Protein AF-A0A944DCT7-F1 (afdb_monomer_lite)

Organism: Denitromonas iodatirespirans (NCBI:txid2795389)

Secondary structure (DSSP, 8-state):
----------------S-SSHHHHHHHHHHHHHHHHHHHHHHHHHHHHHHHHHHHHHHHHHHHHHHHHHHHHHHHHHHHHHHHHHHHHHHHHHHHHHHHHHHHHHHHHHHHHHHHHHHHHHHHHHHHHHHHHHHHHHHHHHHHHHHHHHHHHHHHHHHHHHHHHHHHHTT-TT-SSS-HHHHHHHHHHHHHHHHHHHHH---TT----

Structure (mmCIF, N/CA/C/O backbone):
data_AF-A0A944DCT7-F1
#
_entry.id   AF-A0A944DCT7-F1
#
loop_
_atom_site.group_PDB
_atom_site.id
_atom_site.type_symbol
_atom_site.label_atom_id
_atom_site.label_alt_id
_atom_site.label_comp_id
_atom_site.label_asym_id
_atom_site.label_entity_id
_atom_site.label_seq_id
_atom_site.pdbx_PDB_ins_code
_atom_site.Cartn_x
_atom_site.Cartn_y
_atom_site.Cartn_z
_atom_site.occupancy
_atom_site.B_iso_or_equiv
_atom_site.auth_seq_id
_atom_site.auth_comp_id
_atom_site.auth_asym_id
_atom_site.auth_atom_id
_atom_site.pdbx_PDB_model_num
ATOM 1 N N . MET A 1 1 ? 84.358 37.271 -128.096 1.00 39.34 1 MET A N 1
ATOM 2 C CA . MET A 1 1 ? 85.382 37.983 -127.305 1.00 39.34 1 MET A CA 1
ATOM 3 C C . MET A 1 1 ? 85.745 37.123 -126.102 1.00 39.34 1 MET A C 1
ATOM 5 O O . MET A 1 1 ? 84.834 36.556 -125.520 1.00 39.34 1 MET A O 1
ATOM 9 N N . LEU A 1 2 ? 87.057 36.968 -125.864 1.00 38.69 2 LEU A N 1
ATOM 10 C CA . LEU A 1 2 ? 87.792 36.720 -124.604 1.00 38.69 2 LEU A CA 1
ATOM 11 C C . LEU A 1 2 ? 86.930 36.339 -123.373 1.00 38.69 2 LEU A C 1
ATOM 13 O O . LEU A 1 2 ? 85.998 37.060 -123.066 1.00 38.69 2 LEU A O 1
ATOM 17 N N . ARG A 1 3 ? 87.210 35.342 -122.524 1.00 40.22 3 ARG A N 1
ATOM 18 C CA . ARG A 1 3 ? 88.461 34.700 -122.084 1.00 40.22 3 ARG A CA 1
ATOM 19 C C . ARG A 1 3 ? 88.060 33.592 -121.075 1.00 40.22 3 ARG A C 1
ATOM 21 O O . ARG A 1 3 ? 87.211 33.847 -120.238 1.00 40.22 3 ARG A O 1
ATOM 28 N N . HIS A 1 4 ? 88.562 32.365 -121.240 1.00 37.81 4 HIS A N 1
ATOM 29 C CA . HIS A 1 4 ? 89.448 31.643 -120.291 1.00 37.81 4 HIS A CA 1
ATOM 30 C C . HIS A 1 4 ? 88.739 31.089 -119.033 1.00 37.81 4 HIS A C 1
ATOM 32 O O . HIS A 1 4 ? 88.287 31.843 -118.188 1.00 37.81 4 HIS A O 1
ATOM 38 N N . ALA A 1 5 ? 88.471 29.782 -118.957 1.00 44.22 5 ALA A N 1
ATOM 39 C CA . ALA A 1 5 ? 89.416 28.680 -118.697 1.00 44.22 5 ALA A CA 1
ATOM 40 C C . ALA A 1 5 ? 89.685 28.483 -117.198 1.00 44.22 5 ALA A C 1
ATOM 42 O O . ALA A 1 5 ? 90.320 29.329 -116.586 1.00 44.22 5 ALA A O 1
ATOM 43 N N . LEU A 1 6 ? 89.237 27.352 -116.646 1.00 40.50 6 LEU A N 1
ATOM 44 C CA . LEU A 1 6 ? 90.075 26.294 -116.056 1.00 40.50 6 LEU A CA 1
ATOM 45 C C . LEU A 1 6 ? 89.155 25.239 -115.405 1.00 40.50 6 LEU A C 1
ATOM 47 O O . LEU A 1 6 ? 88.267 25.582 -114.638 1.00 40.50 6 LEU A O 1
ATOM 51 N N . LEU A 1 7 ? 89.247 23.991 -115.875 1.00 40.75 7 LEU A N 1
ATOM 52 C CA . LEU A 1 7 ? 89.820 22.828 -115.165 1.00 40.75 7 LEU A CA 1
ATOM 53 C C . LEU A 1 7 ? 88.813 22.199 -114.179 1.00 40.75 7 LEU A C 1
ATOM 55 O O . LEU A 1 7 ? 88.453 22.797 -113.179 1.00 40.75 7 LEU A O 1
ATOM 59 N N . ALA A 1 8 ? 88.182 21.075 -114.513 1.00 43.41 8 ALA A N 1
ATOM 60 C CA . ALA A 1 8 ? 88.713 19.706 -114.619 1.00 43.41 8 ALA A CA 1
ATOM 61 C C . ALA A 1 8 ? 88.259 18.886 -113.397 1.00 43.41 8 ALA A C 1
ATOM 63 O O . ALA A 1 8 ? 88.513 19.251 -112.260 1.00 43.41 8 ALA A O 1
ATOM 64 N N . VAL A 1 9 ? 87.385 17.905 -113.635 1.00 42.34 9 VAL A N 1
ATOM 65 C CA . VAL A 1 9 ? 87.721 16.465 -113.660 1.00 42.34 9 VAL A CA 1
ATOM 66 C C . VAL A 1 9 ? 87.785 15.886 -112.245 1.00 42.34 9 VAL A C 1
ATOM 68 O O . VAL A 1 9 ? 88.763 16.068 -111.536 1.00 42.34 9 VAL A O 1
ATOM 71 N N . CYS A 1 10 ? 86.737 15.153 -111.861 1.00 38.81 10 CYS A N 1
ATOM 72 C CA . CYS A 1 10 ? 86.841 13.718 -111.579 1.00 38.81 10 CYS A CA 1
ATOM 73 C C . CYS A 1 10 ? 85.453 13.122 -111.310 1.00 38.81 10 CYS A C 1
ATOM 75 O O . CYS A 1 10 ? 84.737 13.498 -110.388 1.00 38.81 10 CYS A O 1
ATOM 77 N N . ILE A 1 11 ? 85.101 12.192 -112.190 1.00 46.59 11 ILE A N 1
ATOM 78 C CA . ILE A 1 11 ? 83.983 11.259 -112.134 1.00 46.59 11 ILE A CA 1
ATOM 79 C C . ILE A 1 11 ? 84.184 10.281 -110.973 1.00 46.59 11 ILE A C 1
ATOM 81 O O . ILE A 1 11 ? 85.288 9.784 -110.771 1.00 46.59 11 ILE A O 1
ATOM 85 N N . GLY A 1 12 ? 83.074 9.908 -110.336 1.00 45.69 12 GLY A N 1
ATOM 86 C CA . GLY A 1 12 ? 82.900 8.567 -109.785 1.00 45.69 12 GLY A CA 1
ATOM 87 C C . GLY A 1 12 ? 82.752 8.509 -108.272 1.00 45.69 12 GLY A C 1
ATOM 88 O O . GLY A 1 12 ? 83.736 8.572 -107.553 1.00 45.69 12 GLY A O 1
ATOM 89 N N . VAL A 1 13 ? 81.518 8.304 -107.805 1.00 45.28 13 VAL A N 1
ATOM 90 C CA . VAL A 1 13 ? 81.087 7.060 -107.142 1.00 45.28 13 VAL A CA 1
ATOM 91 C C . VAL A 1 13 ? 79.569 7.129 -106.960 1.00 45.28 13 VAL A C 1
ATOM 93 O O . VAL A 1 13 ? 79.021 8.034 -106.337 1.00 45.28 13 VAL A O 1
ATOM 96 N N . LEU A 1 14 ? 78.901 6.144 -107.555 1.00 51.66 14 LEU A N 1
ATOM 97 C CA . LEU A 1 14 ? 77.515 5.775 -107.311 1.00 51.66 14 LEU A CA 1
ATOM 98 C C . LEU A 1 14 ? 77.419 5.251 -105.865 1.00 51.66 14 LEU A C 1
ATOM 100 O O . LEU A 1 14 ? 78.036 4.233 -105.551 1.00 51.66 14 LEU A O 1
ATOM 104 N N . MET A 1 15 ? 76.641 5.898 -104.996 1.00 48.84 15 MET A N 1
ATOM 105 C CA . MET A 1 15 ? 76.157 5.274 -103.760 1.00 48.84 15 MET A CA 1
ATOM 106 C C . MET A 1 15 ? 74.636 5.454 -103.639 1.00 48.84 15 MET A C 1
ATOM 108 O O . MET A 1 15 ? 74.146 6.578 -103.756 1.00 48.84 15 MET A O 1
ATOM 112 N N . PRO A 1 16 ? 73.873 4.365 -103.430 1.00 53.59 16 PRO A N 1
ATOM 113 C CA . PRO A 1 16 ? 72.425 4.419 -103.260 1.00 53.59 16 PRO A CA 1
ATOM 114 C C . PRO A 1 16 ? 72.045 4.934 -101.856 1.00 53.59 16 PRO A C 1
ATOM 116 O O . PRO A 1 16 ? 72.700 4.570 -100.875 1.00 53.59 16 PRO A O 1
ATOM 119 N N . PRO A 1 17 ? 70.957 5.712 -101.698 1.00 49.94 17 PRO A N 1
ATOM 120 C CA . PRO A 1 17 ? 70.439 6.078 -100.385 1.00 49.94 17 PRO A CA 1
ATOM 121 C C . PRO A 1 17 ? 69.609 4.907 -99.836 1.00 49.94 17 PRO A C 1
ATOM 123 O O . PRO A 1 17 ? 68.403 4.860 -100.035 1.00 49.94 17 PRO A O 1
ATOM 126 N N . ALA A 1 18 ? 70.236 3.920 -99.189 1.00 53.81 18 ALA A N 1
ATOM 127 C CA . ALA A 1 18 ? 69.518 2.737 -98.676 1.00 53.81 18 ALA A CA 1
ATOM 128 C C . ALA A 1 18 ? 69.797 2.390 -97.200 1.00 53.81 18 ALA A C 1
ATOM 130 O O . ALA A 1 18 ? 69.386 1.333 -96.731 1.00 53.81 18 ALA A O 1
ATOM 131 N N . LEU A 1 19 ? 70.459 3.269 -96.436 1.00 50.62 19 LEU A N 1
ATOM 132 C CA . LEU A 1 19 ? 70.769 3.033 -95.011 1.00 50.62 19 LEU A CA 1
ATOM 133 C C . LEU A 1 19 ? 70.141 4.051 -94.039 1.00 50.62 19 LEU A C 1
ATOM 135 O O . LEU A 1 19 ? 70.345 3.947 -92.835 1.00 50.62 19 LEU A O 1
ATOM 139 N N . ALA A 1 20 ? 69.326 4.989 -94.531 1.00 50.09 20 ALA A N 1
ATOM 140 C CA . ALA A 1 20 ? 68.566 5.926 -93.691 1.00 50.09 20 ALA A CA 1
ATOM 141 C C . ALA A 1 20 ? 67.111 5.477 -93.417 1.00 50.09 20 ALA A C 1
ATOM 143 O O . ALA A 1 20 ? 66.471 5.994 -92.507 1.00 50.09 20 ALA A O 1
ATOM 144 N N . GLN A 1 21 ? 66.585 4.502 -94.172 1.00 53.34 21 GLN A N 1
ATOM 145 C CA . GLN A 1 21 ? 65.220 3.978 -93.997 1.00 53.34 21 GLN A CA 1
ATOM 146 C C . GLN A 1 21 ? 65.111 2.906 -92.897 1.00 53.34 21 GLN A C 1
ATOM 148 O O . GLN A 1 21 ? 64.095 2.836 -92.212 1.00 53.34 21 GLN A O 1
ATOM 153 N N . SER A 1 22 ? 66.166 2.123 -92.642 1.00 60.81 22 SER A N 1
ATOM 154 C CA . SER A 1 22 ? 66.130 1.033 -91.652 1.00 60.81 22 SER A CA 1
ATOM 155 C C . SER A 1 22 ? 66.144 1.512 -90.192 1.00 60.81 22 SER A C 1
ATOM 157 O O . SER A 1 22 ? 65.534 0.876 -89.330 1.00 60.81 22 SER A O 1
ATOM 159 N N . SER A 1 23 ? 66.794 2.644 -89.899 1.00 62.56 23 SER A N 1
ATOM 160 C CA . SER A 1 23 ? 66.808 3.259 -88.563 1.00 62.56 23 SER A CA 1
ATOM 161 C C . SER A 1 23 ? 65.480 3.946 -88.225 1.00 62.56 23 SER A C 1
ATOM 163 O O . SER A 1 23 ? 65.004 3.830 -87.093 1.00 62.56 23 SER A O 1
ATOM 165 N N . ALA A 1 24 ? 64.836 4.577 -89.213 1.00 68.19 24 ALA A N 1
ATOM 166 C CA . ALA A 1 24 ? 63.499 5.153 -89.081 1.00 68.19 24 ALA A CA 1
ATOM 167 C C . ALA A 1 24 ? 62.430 4.069 -88.833 1.00 68.19 24 ALA A C 1
ATOM 169 O O . ALA A 1 24 ? 61.585 4.216 -87.948 1.00 68.19 24 ALA A O 1
ATOM 170 N N . ASP A 1 25 ? 62.509 2.933 -89.534 1.00 75.06 25 ASP A N 1
ATOM 171 C CA . ASP A 1 25 ? 61.594 1.802 -89.333 1.00 75.06 25 ASP A CA 1
ATOM 172 C C . ASP A 1 25 ? 61.759 1.129 -87.957 1.00 75.06 25 ASP A C 1
ATOM 174 O O . ASP A 1 25 ? 60.770 0.722 -87.336 1.00 75.06 25 ASP A O 1
ATOM 178 N N . ALA A 1 26 ? 62.989 1.033 -87.440 1.00 77.06 26 ALA A N 1
ATOM 179 C CA . ALA A 1 26 ? 63.258 0.513 -86.098 1.00 77.06 26 ALA A CA 1
ATOM 180 C C . ALA A 1 26 ? 62.706 1.439 -84.995 1.00 77.06 26 ALA A C 1
ATOM 182 O O . ALA A 1 26 ? 62.048 0.965 -84.064 1.00 77.06 26 ALA A O 1
ATOM 183 N N . GLN A 1 27 ? 62.888 2.758 -85.137 1.00 81.25 27 GLN A N 1
ATOM 184 C CA . GLN A 1 27 ? 62.323 3.763 -84.228 1.00 81.25 27 GLN A CA 1
ATOM 185 C C . GLN A 1 27 ? 60.787 3.750 -84.239 1.00 81.25 27 GLN A C 1
ATOM 187 O O . GLN A 1 27 ? 60.161 3.785 -83.178 1.00 81.25 27 GLN A O 1
ATOM 192 N N . LEU A 1 28 ? 60.163 3.604 -85.412 1.00 83.75 28 LEU A N 1
ATOM 193 C CA . LEU A 1 28 ? 58.707 3.479 -85.535 1.00 83.75 28 LEU A CA 1
ATOM 194 C C . LEU A 1 28 ? 58.163 2.207 -84.864 1.00 83.75 28 LEU A C 1
ATOM 196 O O . LEU A 1 28 ? 57.091 2.244 -84.256 1.00 83.75 28 LEU A O 1
ATOM 200 N N . ARG A 1 29 ? 58.880 1.076 -84.934 1.00 85.56 29 ARG A N 1
ATOM 201 C CA . ARG A 1 29 ? 58.494 -0.163 -84.228 1.00 85.5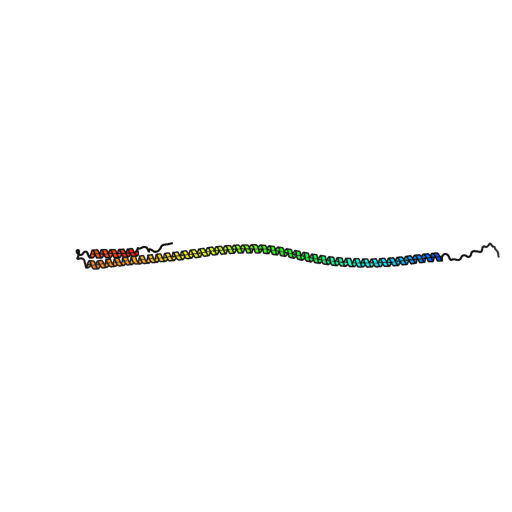6 29 ARG A CA 1
ATOM 202 C C . ARG A 1 29 ? 58.579 -0.006 -82.711 1.00 85.56 29 ARG A C 1
ATOM 204 O O . ARG A 1 29 ? 57.647 -0.412 -82.018 1.00 85.56 29 ARG A O 1
ATOM 211 N N . GLN A 1 30 ? 59.647 0.607 -82.204 1.00 88.06 30 GLN A N 1
ATOM 212 C CA . GLN A 1 30 ? 59.814 0.871 -80.774 1.00 88.06 30 GLN A CA 1
ATOM 213 C C . GLN A 1 30 ? 58.742 1.835 -80.248 1.00 88.06 30 GLN A C 1
ATOM 215 O O . GLN A 1 30 ? 58.129 1.564 -79.216 1.00 88.06 30 GLN A O 1
ATOM 220 N N . LEU A 1 31 ? 58.437 2.898 -80.998 1.00 89.06 31 LEU A N 1
ATOM 221 C CA . LEU A 1 31 ? 57.371 3.837 -80.654 1.00 89.06 31 LEU A CA 1
ATOM 222 C C . LEU A 1 31 ? 55.995 3.150 -80.627 1.00 89.06 31 LEU A C 1
ATOM 224 O O . LEU A 1 31 ? 55.221 3.352 -79.697 1.00 89.06 31 LEU A O 1
ATOM 228 N N . ARG A 1 32 ? 55.697 2.267 -81.592 1.00 91.00 32 ARG A N 1
ATOM 229 C CA . ARG A 1 32 ? 54.452 1.471 -81.598 1.00 91.00 32 ARG A CA 1
ATOM 230 C C . ARG A 1 32 ? 54.330 0.551 -80.381 1.00 91.00 32 ARG A C 1
ATOM 232 O O . ARG A 1 32 ? 53.227 0.384 -79.865 1.00 91.00 32 ARG A O 1
ATOM 239 N N . LEU A 1 33 ? 55.431 -0.052 -79.928 1.00 91.75 33 LEU A N 1
ATOM 240 C CA . LEU A 1 33 ? 55.443 -0.881 -78.717 1.00 91.75 33 LEU A CA 1
ATOM 241 C C . LEU A 1 33 ? 55.215 -0.040 -77.455 1.00 91.75 33 LEU A C 1
ATOM 243 O O . LEU A 1 33 ? 54.386 -0.421 -76.632 1.00 91.75 33 LEU A O 1
ATOM 247 N N . GLN A 1 34 ? 55.863 1.123 -77.345 1.00 91.69 34 GLN A N 1
ATOM 248 C CA . GLN A 1 34 ? 55.644 2.057 -76.234 1.00 91.69 34 GLN A CA 1
ATOM 249 C C . GLN A 1 34 ? 54.197 2.562 -76.184 1.00 91.69 34 GLN A C 1
ATOM 251 O O . GLN A 1 34 ? 53.592 2.564 -75.117 1.00 91.69 34 GLN A O 1
ATOM 256 N N . VAL A 1 35 ? 53.596 2.907 -77.330 1.00 93.44 35 VAL A N 1
ATOM 257 C CA . VAL A 1 35 ? 52.184 3.323 -77.400 1.00 93.44 35 VAL A CA 1
ATOM 258 C C . VAL A 1 35 ? 51.242 2.195 -76.965 1.00 93.44 35 VAL A C 1
ATOM 260 O O . VAL A 1 35 ? 50.280 2.451 -76.246 1.00 93.44 35 VAL A O 1
ATOM 263 N N . ARG A 1 36 ? 51.511 0.938 -77.345 1.00 94.38 36 ARG A N 1
ATOM 264 C CA . ARG A 1 36 ? 50.710 -0.217 -76.894 1.00 94.38 36 ARG A CA 1
ATOM 265 C C . ARG A 1 36 ? 50.822 -0.449 -75.387 1.00 94.38 36 ARG A C 1
ATOM 267 O O . ARG A 1 36 ? 49.798 -0.662 -74.746 1.00 94.38 36 ARG A O 1
ATOM 274 N N . GLN A 1 37 ? 52.031 -0.376 -74.831 1.00 94.25 37 GLN A N 1
ATOM 275 C CA . GLN A 1 37 ? 52.259 -0.502 -73.388 1.00 94.25 37 GLN A CA 1
ATOM 276 C C . GLN A 1 37 ? 51.585 0.633 -72.610 1.00 94.25 37 GLN A C 1
ATOM 278 O O . GLN A 1 37 ? 50.905 0.370 -71.624 1.00 94.25 37 GLN A O 1
ATOM 283 N N . ALA A 1 38 ? 51.695 1.875 -73.089 1.00 92.81 38 ALA A N 1
ATOM 284 C CA . ALA A 1 38 ? 51.024 3.027 -72.492 1.00 92.81 38 ALA A CA 1
ATOM 285 C C . ALA A 1 38 ? 49.492 2.897 -72.550 1.00 92.81 38 ALA A C 1
ATOM 287 O O . ALA A 1 38 ? 48.818 3.174 -71.564 1.00 92.81 38 ALA A O 1
ATOM 288 N N . MET A 1 39 ? 48.938 2.417 -73.669 1.00 94.12 39 MET A N 1
ATOM 289 C CA . MET A 1 39 ? 47.501 2.143 -73.798 1.00 94.12 39 MET A CA 1
ATOM 290 C C . MET A 1 39 ? 47.023 1.048 -72.840 1.00 94.12 39 MET A C 1
ATOM 292 O O . MET A 1 39 ? 45.921 1.152 -72.309 1.00 94.12 39 MET A O 1
ATOM 296 N N . GLN A 1 40 ? 47.822 0.003 -72.611 1.00 94.50 40 GLN A N 1
ATOM 297 C CA . GLN A 1 40 ? 47.478 -1.058 -71.665 1.00 94.50 40 GLN A CA 1
ATOM 298 C C . GLN A 1 40 ? 47.553 -0.566 -70.215 1.00 94.50 40 GLN A C 1
ATOM 300 O O . GLN A 1 40 ? 46.580 -0.710 -69.486 1.00 94.50 40 GLN A O 1
ATOM 305 N N . ALA A 1 41 ? 48.625 0.139 -69.842 1.00 93.94 41 ALA A N 1
ATOM 306 C CA . ALA A 1 41 ? 48.748 0.757 -68.523 1.00 93.94 41 ALA A CA 1
ATOM 307 C C . ALA A 1 41 ? 47.626 1.774 -68.241 1.00 93.94 41 ALA A C 1
ATOM 309 O O . ALA A 1 41 ? 47.118 1.831 -67.126 1.00 93.94 41 ALA A O 1
ATOM 310 N N . ALA A 1 42 ? 47.198 2.547 -69.246 1.00 94.12 42 ALA A N 1
ATOM 311 C CA . ALA A 1 42 ? 46.069 3.466 -69.114 1.00 94.12 42 ALA A CA 1
ATOM 312 C C . ALA A 1 42 ? 44.740 2.730 -68.873 1.00 94.12 42 ALA A C 1
ATOM 314 O O . ALA A 1 42 ? 43.932 3.189 -68.070 1.00 94.12 42 ALA A O 1
ATOM 315 N N . ARG A 1 43 ? 44.522 1.578 -69.524 1.00 94.62 43 ARG A N 1
ATOM 316 C CA . ARG A 1 43 ? 43.340 0.732 -69.289 1.00 94.62 43 ARG A CA 1
ATOM 317 C C . ARG A 1 43 ? 43.355 0.113 -67.896 1.00 94.62 43 ARG A C 1
ATOM 319 O O . ARG A 1 43 ? 42.343 0.188 -67.209 1.00 94.62 43 ARG A O 1
ATOM 326 N N . ASP A 1 44 ? 44.489 -0.433 -67.469 1.00 95.31 44 ASP A N 1
ATOM 327 C CA . ASP A 1 44 ? 44.634 -1.042 -66.144 1.00 95.31 44 ASP A CA 1
ATOM 328 C C . ASP A 1 44 ? 44.460 0.016 -65.039 1.00 95.31 44 ASP A C 1
ATOM 330 O O . ASP A 1 44 ? 43.750 -0.205 -64.059 1.00 95.31 44 ASP A O 1
ATOM 334 N N . ALA A 1 45 ? 45.030 1.211 -65.230 1.00 94.62 45 ALA A N 1
ATOM 335 C CA . ALA A 1 45 ? 44.840 2.345 -64.328 1.00 94.62 45 ALA A CA 1
ATOM 336 C C . ALA A 1 45 ? 43.381 2.823 -64.294 1.00 94.62 45 ALA A C 1
ATOM 338 O O . ALA A 1 45 ? 42.875 3.164 -63.225 1.00 94.62 45 ALA A O 1
ATOM 339 N N . GLN A 1 46 ? 42.687 2.829 -65.437 1.00 95.12 46 GLN A N 1
ATOM 340 C CA . GLN A 1 46 ? 41.268 3.168 -65.492 1.00 95.12 46 GLN A CA 1
ATOM 341 C C . GLN A 1 46 ? 40.415 2.135 -64.741 1.00 95.12 46 GLN A C 1
ATOM 343 O O . GLN A 1 46 ? 39.582 2.525 -63.927 1.00 95.12 46 GLN A O 1
ATOM 348 N N . GLN A 1 47 ? 40.666 0.839 -64.939 1.00 95.12 47 GLN A N 1
ATOM 349 C CA . GLN A 1 47 ? 39.969 -0.233 -64.221 1.00 95.12 47 GLN A CA 1
ATOM 350 C C . GLN A 1 47 ? 40.217 -0.170 -62.709 1.00 95.12 47 GLN A C 1
ATOM 352 O O . GLN A 1 47 ? 39.276 -0.278 -61.926 1.00 95.12 47 GLN A O 1
ATOM 357 N N . ALA A 1 48 ? 41.462 0.066 -62.285 1.00 95.19 48 ALA A N 1
ATOM 358 C CA . ALA A 1 48 ? 41.797 0.232 -60.872 1.00 95.19 48 ALA A CA 1
ATOM 359 C C . ALA A 1 48 ? 41.124 1.472 -60.258 1.00 95.19 48 ALA A C 1
ATOM 361 O O . ALA A 1 48 ? 40.650 1.419 -59.125 1.00 95.19 48 ALA A O 1
ATOM 362 N N . ALA A 1 49 ? 41.039 2.581 -61.001 1.00 95.44 49 ALA A N 1
ATOM 363 C CA . ALA A 1 49 ? 40.347 3.785 -60.550 1.00 95.44 49 ALA A CA 1
ATOM 364 C C . ALA A 1 49 ? 38.825 3.588 -60.452 1.00 95.44 49 ALA A C 1
ATOM 366 O O . ALA A 1 49 ? 38.201 4.124 -59.539 1.00 95.44 49 ALA A O 1
ATOM 367 N N . GLU A 1 50 ? 38.221 2.833 -61.371 1.00 95.50 50 GLU A N 1
ATOM 368 C CA . GLU A 1 50 ? 36.799 2.472 -61.322 1.00 95.50 50 GLU A CA 1
ATOM 369 C C . GLU A 1 50 ? 36.497 1.539 -60.140 1.00 95.50 50 GLU A C 1
ATOM 371 O O . GLU A 1 50 ? 35.554 1.802 -59.394 1.00 95.50 50 GLU A O 1
ATOM 376 N N . ALA A 1 51 ? 37.339 0.529 -59.893 1.00 95.94 51 ALA A N 1
ATOM 377 C CA . ALA A 1 51 ? 37.226 -0.346 -58.725 1.00 95.94 51 ALA A CA 1
ATOM 378 C C . ALA A 1 51 ? 37.375 0.433 -57.406 1.00 95.94 51 ALA A C 1
ATOM 380 O O . ALA A 1 51 ? 36.520 0.339 -56.531 1.00 95.94 51 ALA A O 1
ATOM 381 N N . ALA A 1 52 ? 38.392 1.295 -57.295 1.00 96.00 52 ALA A N 1
ATOM 382 C CA . ALA A 1 52 ? 38.596 2.123 -56.106 1.00 96.00 52 ALA A CA 1
ATOM 383 C C . ALA A 1 52 ? 37.441 3.111 -55.860 1.00 96.00 52 ALA A C 1
ATOM 385 O O . ALA A 1 52 ? 37.118 3.414 -54.711 1.00 96.00 52 ALA A O 1
ATOM 386 N N . LYS A 1 53 ? 36.800 3.621 -56.923 1.00 96.44 53 LYS A N 1
ATOM 387 C CA . LYS A 1 53 ? 35.583 4.438 -56.796 1.00 96.44 53 LYS A CA 1
ATOM 388 C C . LYS A 1 53 ? 34.412 3.618 -56.266 1.00 96.44 53 LYS A C 1
ATOM 390 O O . LYS A 1 53 ? 33.746 4.088 -55.349 1.00 96.44 53 LYS A O 1
ATOM 395 N N . ALA A 1 54 ? 34.195 2.415 -56.796 1.00 96.62 54 ALA A N 1
ATOM 396 C CA . ALA A 1 54 ? 33.141 1.522 -56.323 1.00 96.62 54 ALA A CA 1
ATOM 397 C C . ALA A 1 54 ? 33.332 1.155 -54.840 1.00 96.62 54 ALA A C 1
ATOM 399 O O . ALA A 1 54 ? 32.388 1.255 -54.059 1.00 96.62 54 ALA A O 1
ATOM 400 N N . ASP A 1 55 ? 34.562 0.840 -54.426 1.00 96.56 55 ASP A N 1
ATOM 401 C CA . ASP A 1 55 ? 34.891 0.548 -53.026 1.00 96.56 55 ASP A CA 1
ATOM 402 C C . ASP A 1 55 ? 34.676 1.769 -52.119 1.00 96.56 55 ASP A C 1
ATOM 404 O O . ASP A 1 55 ? 34.124 1.653 -51.023 1.00 96.56 55 ASP A O 1
ATOM 408 N N . ALA A 1 56 ? 35.065 2.966 -52.572 1.00 96.81 56 ALA A N 1
ATOM 409 C CA . ALA A 1 56 ? 34.846 4.200 -51.821 1.00 96.81 56 ALA A CA 1
ATOM 410 C C . ALA A 1 56 ? 33.353 4.536 -51.674 1.00 96.81 56 ALA A C 1
ATOM 412 O O . ALA A 1 56 ? 32.934 5.027 -50.624 1.00 96.81 56 ALA A O 1
ATOM 413 N N . GLU A 1 57 ? 32.543 4.289 -52.703 1.00 97.00 57 GLU A N 1
ATOM 414 C CA . GLU A 1 57 ? 31.088 4.456 -52.647 1.00 97.00 57 GLU A CA 1
ATOM 415 C C . GLU A 1 57 ? 30.439 3.430 -51.711 1.00 97.00 57 GLU A C 1
ATOM 417 O O . GLU A 1 57 ? 29.619 3.815 -50.874 1.00 97.00 57 GLU A O 1
ATOM 422 N N . ALA A 1 58 ? 30.863 2.164 -51.766 1.00 97.12 58 ALA A N 1
ATOM 423 C CA . ALA A 1 58 ? 30.401 1.116 -50.858 1.00 97.12 58 ALA A CA 1
ATOM 424 C C . ALA A 1 58 ? 30.746 1.436 -49.394 1.00 97.12 58 ALA A C 1
ATOM 426 O O . ALA A 1 58 ? 29.867 1.412 -48.533 1.00 97.12 58 ALA A O 1
ATOM 427 N N . ALA A 1 59 ? 31.989 1.839 -49.116 1.00 97.50 59 ALA A N 1
ATOM 428 C CA . ALA A 1 59 ? 32.422 2.224 -47.775 1.00 97.50 59 ALA A CA 1
ATOM 429 C C . ALA A 1 59 ? 31.683 3.468 -47.251 1.00 97.50 59 ALA A C 1
ATOM 431 O O . ALA A 1 59 ? 31.403 3.572 -46.054 1.00 97.50 59 ALA A O 1
ATOM 432 N N . ARG A 1 60 ? 31.343 4.427 -48.126 1.00 97.44 60 ARG A N 1
ATOM 433 C CA . ARG A 1 60 ? 30.511 5.588 -47.763 1.00 97.44 60 ARG A CA 1
ATOM 434 C C . ARG A 1 60 ? 29.079 5.177 -47.436 1.00 97.44 60 ARG A C 1
ATOM 436 O O . ARG A 1 60 ? 28.532 5.681 -46.459 1.00 97.44 60 ARG A O 1
ATOM 443 N N . ALA A 1 61 ? 28.493 4.273 -48.220 1.00 97.56 61 ALA A N 1
ATOM 444 C CA . ALA A 1 61 ? 27.157 3.745 -47.962 1.00 97.56 61 ALA A CA 1
ATOM 445 C C . ALA A 1 61 ? 27.106 2.974 -46.634 1.00 97.56 61 ALA A C 1
ATOM 447 O O . ALA A 1 61 ? 26.208 3.205 -45.828 1.00 97.56 61 ALA A O 1
ATOM 448 N N . GLU A 1 62 ? 28.108 2.135 -46.361 1.00 97.88 62 GLU A N 1
ATOM 449 C CA . GLU A 1 62 ? 28.229 1.412 -45.093 1.00 97.88 62 GLU A CA 1
ATOM 450 C C . GLU A 1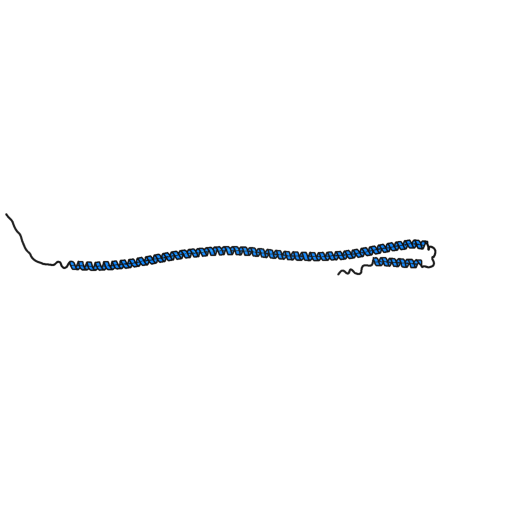 62 ? 28.408 2.368 -43.906 1.00 97.88 62 GLU A C 1
ATOM 452 O O . GLU A 1 62 ? 27.730 2.226 -42.891 1.00 97.88 62 GLU A O 1
ATOM 457 N N . ASN A 1 63 ? 29.252 3.398 -44.032 1.00 97.62 63 ASN A N 1
ATOM 458 C CA . ASN A 1 63 ? 29.397 4.412 -42.983 1.00 97.62 63 ASN A CA 1
ATOM 459 C C . ASN A 1 63 ? 28.085 5.158 -42.710 1.00 97.62 63 ASN A C 1
ATOM 461 O O . ASN A 1 63 ? 27.772 5.426 -41.551 1.00 97.62 63 ASN A O 1
ATOM 465 N N . ALA A 1 64 ? 27.317 5.489 -43.750 1.00 98.12 64 ALA A N 1
ATOM 466 C CA . ALA A 1 64 ? 26.020 6.137 -43.588 1.00 98.12 64 ALA A CA 1
ATOM 467 C C . ALA A 1 64 ? 25.011 5.223 -42.867 1.00 98.12 64 ALA A C 1
ATOM 469 O O . ALA A 1 64 ? 24.322 5.676 -41.952 1.00 98.12 64 ALA A O 1
ATOM 470 N N . ASP A 1 65 ? 24.966 3.935 -43.219 1.00 98.12 65 ASP A N 1
ATOM 471 C CA . ASP A 1 65 ? 24.119 2.937 -42.553 1.00 98.12 65 ASP A CA 1
ATOM 472 C C . ASP A 1 65 ? 24.524 2.723 -41.084 1.00 98.12 65 ASP A C 1
ATOM 474 O O . ASP A 1 65 ? 23.678 2.743 -40.187 1.00 98.12 65 ASP A O 1
ATOM 478 N N . LEU A 1 66 ? 25.824 2.605 -40.802 1.00 98.25 66 LEU A N 1
ATOM 479 C CA . LEU A 1 66 ? 26.335 2.483 -39.436 1.00 98.25 66 LEU A CA 1
ATOM 480 C C . LEU A 1 66 ? 26.033 3.728 -38.595 1.00 98.25 66 LEU A C 1
ATOM 482 O O . LEU A 1 66 ? 25.638 3.594 -37.436 1.00 98.25 66 LEU A O 1
ATOM 486 N N . GLN A 1 67 ? 26.161 4.932 -39.160 1.00 98.12 67 GLN A N 1
ATOM 487 C CA . GLN A 1 67 ? 25.782 6.172 -38.475 1.00 98.12 67 GLN A CA 1
ATOM 488 C C . GLN A 1 67 ? 24.280 6.217 -38.173 1.00 98.12 67 GLN A C 1
ATOM 490 O O . GLN A 1 67 ? 23.898 6.593 -37.063 1.00 98.12 67 GLN A O 1
ATOM 495 N N . ALA A 1 68 ? 23.432 5.783 -39.111 1.00 98.25 68 ALA A N 1
ATOM 496 C CA . ALA A 1 68 ? 21.990 5.697 -38.892 1.00 98.25 68 ALA A CA 1
ATOM 497 C C . ALA A 1 68 ? 21.646 4.707 -37.765 1.00 98.25 68 ALA A C 1
ATOM 499 O O . ALA A 1 68 ? 20.914 5.055 -36.835 1.00 98.25 68 ALA A O 1
ATOM 500 N N . LYS A 1 69 ? 22.242 3.508 -37.783 1.00 98.19 69 LYS A N 1
ATOM 501 C CA . LYS A 1 69 ? 22.068 2.487 -36.736 1.00 98.19 69 LYS A CA 1
ATOM 502 C C . LYS A 1 69 ? 22.559 2.958 -35.371 1.00 98.19 69 LYS A C 1
ATOM 504 O O . LYS A 1 69 ? 21.917 2.673 -34.360 1.00 98.19 69 LYS A O 1
ATOM 509 N N . LEU A 1 70 ? 23.674 3.687 -35.323 1.00 98.31 70 LEU A N 1
ATOM 510 C CA . LEU A 1 70 ? 24.202 4.263 -34.087 1.00 98.31 70 LEU A CA 1
ATOM 511 C C . LEU A 1 70 ? 23.246 5.321 -33.527 1.00 98.31 70 LEU A C 1
ATOM 513 O O . LEU A 1 70 ? 22.969 5.308 -32.328 1.00 98.31 70 LEU A O 1
ATOM 517 N N . GLY A 1 71 ? 22.684 6.176 -34.387 1.00 98.31 71 GLY A N 1
ATOM 518 C CA . GLY A 1 71 ? 21.647 7.137 -34.005 1.00 98.31 71 GLY A CA 1
ATOM 519 C C . GLY A 1 71 ? 20.394 6.460 -33.440 1.00 98.31 71 GLY A C 1
ATOM 520 O O . GLY A 1 71 ? 19.902 6.849 -32.382 1.00 98.31 71 GLY A O 1
ATOM 521 N N . GLU A 1 72 ? 19.915 5.395 -34.084 1.00 98.31 72 GLU A N 1
ATOM 522 C CA . GLU A 1 72 ? 18.766 4.619 -33.603 1.00 98.31 72 GLU A CA 1
ATOM 523 C C . GLU A 1 72 ? 19.055 3.929 -32.258 1.00 98.31 72 GLU A C 1
ATOM 525 O O . GLU A 1 72 ? 18.228 3.944 -31.343 1.00 98.31 72 GLU A O 1
ATOM 530 N N . ALA A 1 73 ? 20.235 3.322 -32.109 1.00 98.25 73 ALA A N 1
ATOM 531 C CA . ALA A 1 73 ? 20.653 2.687 -30.863 1.00 98.25 73 ALA A CA 1
ATOM 532 C C . ALA A 1 73 ? 20.787 3.705 -29.719 1.00 98.25 73 ALA A C 1
ATOM 534 O O . ALA A 1 73 ? 20.340 3.426 -28.605 1.00 98.25 73 ALA A O 1
ATOM 535 N N . ALA A 1 74 ? 21.337 4.892 -29.993 1.00 98.25 74 ALA A N 1
ATOM 536 C CA . ALA A 1 74 ? 21.407 5.987 -29.031 1.00 98.25 74 ALA A CA 1
ATOM 537 C C . ALA A 1 74 ? 20.003 6.445 -28.603 1.00 98.25 74 ALA A C 1
ATOM 539 O O . ALA A 1 74 ? 19.726 6.512 -27.408 1.00 98.25 74 ALA A O 1
ATOM 540 N N . GLY A 1 75 ? 19.085 6.638 -29.557 1.00 98.50 75 GLY A N 1
ATOM 541 C CA . GLY A 1 75 ? 17.695 6.993 -29.261 1.00 98.50 75 GLY A CA 1
ATOM 542 C C . GLY A 1 75 ? 16.981 5.947 -28.398 1.00 98.50 75 GLY A C 1
ATOM 543 O O . GLY A 1 75 ? 16.320 6.292 -27.417 1.00 98.50 75 GLY A O 1
ATOM 544 N N . ARG A 1 76 ? 17.166 4.653 -28.696 1.00 98.44 76 ARG A N 1
ATOM 545 C CA . ARG A 1 76 ? 16.624 3.557 -27.872 1.00 98.44 76 ARG A CA 1
ATOM 546 C C . ARG A 1 76 ? 17.215 3.538 -26.466 1.00 98.44 76 ARG A C 1
ATOM 548 O O . ARG A 1 76 ? 16.473 3.342 -25.504 1.00 98.44 76 ARG A O 1
ATOM 555 N N . ARG A 1 77 ? 18.526 3.757 -26.331 1.00 98.44 77 ARG A N 1
ATOM 556 C CA . ARG A 1 77 ? 19.199 3.843 -25.028 1.00 98.44 77 ARG A CA 1
ATOM 557 C C . ARG A 1 77 ? 18.631 4.989 -24.195 1.00 98.44 77 ARG A C 1
ATOM 559 O O . ARG A 1 77 ? 18.337 4.786 -23.021 1.00 98.44 77 ARG A O 1
ATOM 566 N N . ASP A 1 78 ? 18.455 6.161 -24.790 1.00 98.38 78 ASP A N 1
ATOM 567 C CA . ASP A 1 78 ? 17.969 7.344 -24.077 1.00 98.38 78 ASP A CA 1
ATOM 568 C C . ASP A 1 78 ? 16.505 7.171 -23.644 1.00 98.38 78 ASP A C 1
ATOM 570 O O . ASP A 1 78 ? 16.154 7.476 -22.502 1.00 98.38 78 ASP A O 1
ATOM 574 N N . ALA A 1 79 ? 15.666 6.570 -24.494 1.00 98.31 79 ALA A N 1
ATOM 575 C CA . ALA A 1 79 ? 14.295 6.205 -24.135 1.00 98.31 79 ALA A CA 1
ATOM 576 C C . ALA A 1 79 ? 14.238 5.169 -22.994 1.00 98.31 79 ALA A C 1
ATOM 578 O O . ALA A 1 79 ? 13.424 5.294 -22.071 1.00 98.31 79 ALA A O 1
ATOM 579 N N . ALA A 1 80 ? 15.116 4.162 -23.024 1.00 98.31 80 ALA A N 1
ATOM 580 C CA . ALA A 1 80 ? 15.220 3.164 -21.962 1.00 98.31 80 ALA A CA 1
ATOM 581 C C . ALA A 1 80 ? 15.704 3.784 -20.641 1.00 98.31 80 ALA A C 1
ATOM 583 O O . ALA A 1 80 ? 15.141 3.489 -19.588 1.00 98.31 80 ALA A O 1
ATOM 584 N N . ALA A 1 81 ? 16.689 4.684 -20.689 1.00 98.38 81 ALA A N 1
ATOM 585 C CA . ALA A 1 81 ? 17.184 5.405 -19.519 1.00 98.38 81 ALA A CA 1
ATOM 586 C C . ALA A 1 81 ? 16.098 6.297 -18.896 1.00 98.38 81 ALA A C 1
ATOM 588 O O . ALA A 1 81 ? 15.898 6.269 -17.681 1.00 98.38 81 ALA A O 1
ATOM 589 N N . ALA A 1 82 ? 15.338 7.026 -19.720 1.00 98.44 82 ALA A N 1
ATOM 590 C CA . ALA A 1 82 ? 14.208 7.826 -19.254 1.00 98.44 82 ALA A CA 1
ATOM 591 C C . ALA A 1 82 ? 13.123 6.957 -18.597 1.00 98.44 82 ALA A C 1
ATOM 593 O O . ALA A 1 82 ? 12.595 7.311 -17.542 1.00 98.44 82 ALA A O 1
ATOM 594 N N . SER A 1 83 ? 12.824 5.796 -19.184 1.00 98.38 83 SER A N 1
ATOM 595 C CA . SER A 1 83 ? 11.861 4.843 -18.621 1.00 98.38 83 SER A CA 1
ATOM 596 C C . SER A 1 83 ? 12.342 4.283 -17.282 1.00 98.38 83 SER A C 1
ATOM 598 O O . SER A 1 83 ? 11.583 4.263 -16.319 1.00 98.38 83 SER A O 1
ATOM 600 N N . ALA A 1 84 ? 13.616 3.894 -17.183 1.00 98.31 84 ALA A N 1
ATOM 601 C CA . ALA A 1 84 ? 14.205 3.395 -15.943 1.00 98.31 84 ALA A CA 1
ATOM 602 C C . ALA A 1 84 ? 14.180 4.445 -14.818 1.00 98.31 84 ALA A C 1
ATOM 604 O O . ALA A 1 84 ? 13.886 4.102 -13.674 1.00 98.31 84 ALA A O 1
ATOM 605 N N . SER A 1 85 ? 14.433 5.720 -15.142 1.00 98.38 85 SER A N 1
ATOM 606 C CA . SER A 1 85 ? 14.330 6.820 -14.175 1.00 98.38 85 SER A CA 1
ATOM 607 C C . SER A 1 85 ? 12.907 6.957 -13.634 1.00 98.38 85 SER A C 1
ATOM 609 O O . SER A 1 85 ? 12.720 6.969 -12.421 1.00 98.38 85 SER A O 1
ATOM 611 N N . ARG A 1 86 ? 11.902 6.969 -14.522 1.00 98.44 86 ARG A N 1
ATOM 612 C CA . ARG A 1 86 ? 10.483 7.045 -14.130 1.00 98.44 86 ARG A CA 1
ATOM 613 C C . ARG A 1 86 ? 10.070 5.868 -13.256 1.00 98.44 86 ARG A C 1
ATOM 615 O O . ARG A 1 86 ? 9.528 6.073 -12.181 1.00 98.44 86 ARG A O 1
ATOM 622 N N . LEU A 1 87 ? 10.420 4.643 -13.654 1.00 98.56 87 LEU A N 1
ATOM 623 C CA . LEU A 1 87 ? 10.132 3.451 -12.851 1.00 98.56 87 LEU A CA 1
ATOM 624 C C . LEU A 1 87 ? 10.793 3.516 -11.466 1.00 98.56 87 LEU A C 1
ATOM 626 O O . LEU A 1 87 ? 10.220 3.041 -10.487 1.00 98.56 87 LEU A O 1
ATOM 630 N N . SER A 1 88 ? 11.994 4.092 -11.362 1.00 98.38 88 SER A N 1
ATOM 631 C CA . SER A 1 88 ? 12.654 4.277 -10.069 1.00 98.38 88 SER A CA 1
ATOM 632 C C . SER A 1 88 ? 11.955 5.320 -9.194 1.00 98.38 88 SER A C 1
ATOM 634 O O . SER A 1 88 ? 11.963 5.167 -7.973 1.00 98.38 88 SER A O 1
ATOM 636 N N . GLU A 1 89 ? 11.406 6.382 -9.778 1.00 98.44 89 GLU A N 1
ATOM 637 C CA . GLU A 1 89 ? 10.626 7.399 -9.063 1.00 98.44 89 GLU A CA 1
ATOM 638 C C . GLU A 1 89 ? 9.285 6.827 -8.597 1.00 98.44 89 GLU A C 1
ATOM 640 O O . GLU A 1 89 ? 8.974 6.913 -7.408 1.00 98.44 89 GLU A O 1
ATOM 645 N N . ASP A 1 90 ? 8.564 6.143 -9.486 1.00 98.38 90 ASP A N 1
ATOM 646 C CA . ASP A 1 90 ? 7.298 5.471 -9.179 1.00 98.38 90 ASP A CA 1
ATOM 647 C C . ASP A 1 90 ? 7.477 4.439 -8.065 1.00 98.38 90 ASP A C 1
ATOM 649 O O . ASP A 1 90 ? 6.696 4.391 -7.116 1.00 98.38 90 ASP A O 1
ATOM 653 N N . LYS A 1 91 ? 8.551 3.641 -8.126 1.00 98.50 91 LYS A N 1
ATOM 654 C CA . LYS A 1 91 ? 8.873 2.674 -7.074 1.00 98.50 91 LYS A CA 1
ATOM 655 C C . LYS A 1 91 ? 9.063 3.356 -5.718 1.00 98.50 91 LYS A C 1
ATOM 657 O O . LYS A 1 91 ? 8.522 2.877 -4.728 1.00 98.50 91 LYS A O 1
ATOM 662 N N . ARG A 1 92 ? 9.806 4.466 -5.663 1.00 98.50 92 ARG A N 1
ATOM 663 C CA . ARG A 1 92 ? 10.015 5.215 -4.412 1.00 98.50 92 ARG A CA 1
ATOM 664 C C . ARG A 1 92 ? 8.708 5.803 -3.886 1.00 98.50 92 ARG A C 1
ATOM 666 O O . ARG A 1 92 ? 8.466 5.744 -2.685 1.00 98.50 92 ARG A O 1
ATOM 673 N N . ALA A 1 93 ? 7.864 6.339 -4.766 1.00 98.38 93 ALA A N 1
ATOM 674 C CA . ALA A 1 93 ? 6.553 6.856 -4.385 1.00 98.38 93 ALA A CA 1
ATOM 675 C C . ALA A 1 93 ? 5.656 5.748 -3.805 1.00 98.38 93 ALA A C 1
ATOM 677 O O . ALA A 1 93 ? 5.061 5.931 -2.744 1.00 98.38 93 ALA A O 1
ATOM 678 N N . LEU A 1 94 ? 5.632 4.575 -4.444 1.00 98.50 94 LEU A N 1
ATOM 679 C CA . LEU A 1 94 ? 4.887 3.407 -3.966 1.00 98.50 94 LEU A CA 1
ATOM 680 C C . LEU A 1 94 ? 5.416 2.874 -2.631 1.00 98.50 94 LEU A C 1
ATOM 682 O O . LEU A 1 94 ? 4.625 2.473 -1.783 1.00 98.50 94 LEU A O 1
ATOM 686 N N . GLU A 1 95 ? 6.733 2.872 -2.416 1.00 98.44 95 GLU A N 1
ATOM 687 C CA . GLU A 1 95 ? 7.329 2.476 -1.132 1.00 98.44 95 GLU A CA 1
ATOM 688 C C . GLU A 1 95 ? 6.894 3.413 0.007 1.00 98.44 95 GLU A C 1
ATOM 690 O O . GLU A 1 95 ? 6.574 2.938 1.100 1.00 98.44 95 GLU A O 1
ATOM 695 N N . VAL A 1 96 ? 6.820 4.723 -0.253 1.00 98.56 96 VAL A N 1
ATOM 696 C CA . VAL A 1 96 ? 6.309 5.710 0.712 1.00 98.56 96 VAL A CA 1
ATOM 697 C C . VAL A 1 96 ? 4.823 5.486 0.990 1.00 98.56 96 VAL A C 1
ATOM 699 O O . VAL A 1 96 ? 4.440 5.380 2.155 1.00 98.56 96 VAL A O 1
ATOM 702 N N . GLU A 1 97 ? 3.993 5.340 -0.048 1.00 98.50 97 GLU A N 1
ATOM 703 C CA . GLU A 1 97 ? 2.556 5.095 0.132 1.00 98.50 97 GLU A CA 1
ATOM 704 C C . GLU A 1 97 ? 2.306 3.795 0.910 1.00 98.50 97 GLU A C 1
ATOM 706 O O . GLU A 1 97 ? 1.480 3.757 1.822 1.00 98.50 97 GLU A O 1
ATOM 711 N N . LEU A 1 98 ? 3.046 2.727 0.607 1.00 98.62 98 LEU A N 1
ATOM 712 C CA . LEU A 1 98 ? 2.900 1.446 1.292 1.00 98.62 98 LEU A CA 1
ATOM 713 C C . LEU A 1 98 ? 3.289 1.545 2.773 1.00 98.62 98 LEU A C 1
ATOM 715 O O . LEU A 1 98 ? 2.608 0.964 3.626 1.00 98.62 98 LEU A O 1
ATOM 719 N N . ALA A 1 99 ? 4.337 2.305 3.097 1.00 98.38 99 ALA A N 1
ATOM 720 C CA . ALA A 1 99 ? 4.722 2.568 4.479 1.00 98.38 99 ALA A CA 1
ATOM 721 C C . ALA A 1 99 ? 3.637 3.356 5.236 1.00 98.38 99 ALA A C 1
ATOM 723 O O . ALA A 1 99 ? 3.272 2.979 6.353 1.00 98.38 99 ALA A O 1
ATOM 724 N N . GLU A 1 100 ? 3.071 4.399 4.621 1.00 98.44 100 GLU A N 1
ATOM 725 C CA . GLU A 1 100 ? 1.972 5.176 5.207 1.00 98.44 100 GLU A CA 1
ATOM 726 C C . GLU A 1 100 ? 0.719 4.324 5.417 1.00 98.44 100 GLU A C 1
ATOM 728 O O . GLU A 1 100 ? 0.165 4.301 6.516 1.00 98.44 100 GLU A O 1
ATOM 733 N N . ARG A 1 101 ? 0.306 3.551 4.407 1.00 98.38 101 ARG A N 1
ATOM 734 C CA . ARG A 1 101 ? -0.852 2.647 4.499 1.00 98.38 101 ARG A CA 1
ATOM 735 C C . ARG A 1 101 ? -0.687 1.626 5.613 1.00 98.38 101 ARG A C 1
ATOM 737 O O . ARG A 1 101 ? -1.618 1.421 6.390 1.00 98.38 101 ARG A O 1
ATOM 744 N N . THR A 1 102 ? 0.495 1.025 5.721 1.00 98.44 102 THR A N 1
ATOM 745 C CA . THR A 1 102 ? 0.804 0.053 6.778 1.00 98.44 102 THR A CA 1
ATOM 746 C C . THR A 1 102 ? 0.707 0.700 8.158 1.00 98.44 102 THR A C 1
ATOM 748 O O . THR A 1 102 ? 0.117 0.125 9.075 1.00 98.44 102 THR A O 1
ATOM 751 N N . ARG A 1 103 ? 1.225 1.924 8.305 1.00 98.50 103 ARG A N 1
ATOM 752 C CA . ARG A 1 103 ? 1.127 2.687 9.551 1.00 98.50 103 ARG A CA 1
ATOM 753 C C . ARG A 1 103 ? -0.325 3.010 9.907 1.00 98.50 103 ARG A C 1
ATOM 755 O O . ARG A 1 103 ? -0.747 2.707 11.019 1.00 98.50 103 ARG A O 1
ATOM 762 N N . THR A 1 104 ? -1.103 3.558 8.976 1.00 98.38 104 THR A N 1
ATOM 763 C CA . THR A 1 104 ? -2.521 3.877 9.206 1.00 98.38 104 THR A CA 1
ATOM 764 C C . THR A 1 104 ? -3.333 2.629 9.541 1.00 98.38 104 THR A C 1
ATOM 766 O O . THR A 1 104 ? -4.211 2.676 10.402 1.00 98.38 104 THR A O 1
ATOM 769 N N . GLN A 1 105 ? -3.043 1.494 8.900 1.00 98.44 105 GLN A N 1
ATOM 770 C CA . GLN A 1 105 ? -3.697 0.227 9.213 1.00 98.44 105 GLN A CA 1
ATOM 771 C C . GLN A 1 105 ? -3.386 -0.228 10.644 1.00 98.44 105 GLN A C 1
ATOM 773 O O . GLN A 1 105 ? -4.303 -0.625 11.362 1.00 98.44 105 GLN A O 1
ATOM 778 N N . ALA A 1 106 ? -2.127 -0.129 11.081 1.00 98.44 106 ALA A N 1
ATOM 779 C CA . ALA A 1 106 ? -1.737 -0.460 12.449 1.00 98.44 106 ALA A CA 1
ATOM 780 C C . ALA A 1 106 ? -2.400 0.470 13.483 1.00 98.44 106 ALA A C 1
ATOM 782 O O . ALA A 1 106 ? -2.934 -0.008 14.482 1.00 98.44 106 ALA A O 1
ATOM 783 N N . GLU A 1 107 ? -2.427 1.781 13.221 1.00 98.38 107 GLU A N 1
ATOM 784 C CA . GLU A 1 107 ? -3.095 2.775 14.075 1.00 98.38 107 GLU A CA 1
ATOM 785 C C . GLU A 1 107 ? -4.607 2.511 14.171 1.00 98.38 107 GLU A C 1
ATOM 787 O O . GLU A 1 107 ? -5.176 2.514 15.263 1.00 98.38 107 GLU A O 1
ATOM 792 N N . THR A 1 108 ? -5.253 2.202 13.044 1.00 98.44 108 THR A N 1
ATOM 793 C CA . THR A 1 108 ? -6.689 1.881 12.998 1.00 98.44 108 THR A CA 1
ATOM 794 C C . THR A 1 108 ? -6.996 0.600 13.769 1.00 98.44 108 THR A C 1
ATOM 796 O O . THR A 1 108 ? -7.975 0.548 14.511 1.00 98.44 108 THR A O 1
ATOM 799 N N . GLN A 1 109 ? -6.160 -0.431 13.626 1.00 98.50 109 GLN A N 1
ATOM 800 C CA . GLN A 1 109 ? -6.333 -1.690 14.344 1.00 98.50 109 GLN A CA 1
ATOM 801 C C . GLN A 1 109 ? -6.181 -1.490 15.858 1.00 98.50 109 GLN A C 1
ATOM 803 O O . GLN A 1 109 ? -7.025 -1.954 16.620 1.00 98.50 109 GLN A O 1
ATOM 808 N N . ALA A 1 110 ? -5.171 -0.728 16.287 1.00 98.50 110 ALA A N 1
ATOM 809 C CA . ALA A 1 110 ? -4.978 -0.392 17.694 1.00 98.50 110 ALA A CA 1
ATOM 810 C C . ALA A 1 110 ? -6.172 0.387 18.271 1.00 98.50 110 ALA A C 1
ATOM 812 O O . ALA A 1 110 ? -6.639 0.070 19.365 1.00 98.50 110 ALA A O 1
ATOM 813 N N . LEU A 1 111 ? -6.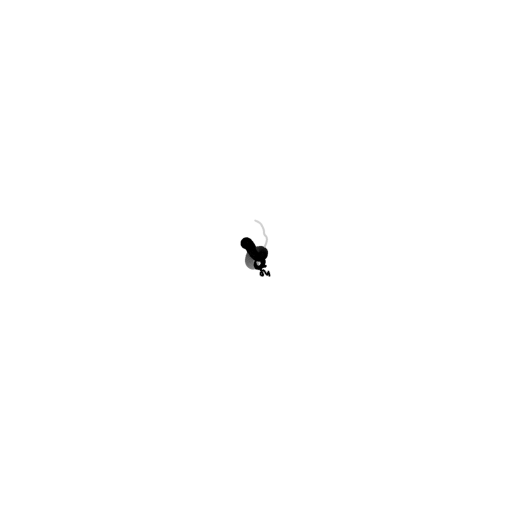707 1.359 17.524 1.00 98.56 111 LEU A N 1
ATOM 814 C CA . LEU A 1 111 ? -7.895 2.110 17.934 1.00 98.56 111 LEU A CA 1
ATOM 815 C C . LEU A 1 111 ? -9.133 1.209 18.030 1.00 98.56 111 LEU A C 1
ATOM 817 O O . LEU A 1 111 ? -9.898 1.316 18.985 1.00 98.56 111 LEU A O 1
ATOM 821 N N . LEU A 1 112 ? -9.331 0.298 17.073 1.00 98.69 112 LEU A N 1
ATOM 822 C CA . LEU A 1 112 ? -10.435 -0.662 17.119 1.00 98.69 112 LEU A CA 1
ATOM 823 C C . LEU A 1 112 ? -10.355 -1.562 18.353 1.00 98.69 112 LEU A C 1
ATOM 825 O O . LEU A 1 112 ? -11.378 -1.819 18.987 1.00 98.69 112 LEU A O 1
ATOM 829 N N . ASP A 1 113 ? -9.159 -2.027 18.704 1.00 98.56 113 ASP A N 1
ATOM 830 C CA . ASP A 1 113 ? -8.964 -2.880 19.873 1.00 98.56 113 ASP A CA 1
ATOM 831 C C . ASP A 1 113 ? -9.184 -2.104 21.184 1.00 98.56 113 ASP A C 1
ATOM 833 O O . ASP A 1 113 ? -9.831 -2.624 22.096 1.00 98.56 113 ASP A O 1
ATOM 837 N N . GLN A 1 114 ? -8.765 -0.834 21.250 1.00 98.50 114 GLN A N 1
ATOM 838 C CA . GLN A 1 114 ? -9.078 0.064 22.371 1.00 98.50 114 GLN A CA 1
ATOM 839 C C . GLN A 1 114 ? -10.587 0.287 22.522 1.00 98.50 114 GLN A C 1
ATOM 841 O O . GLN A 1 114 ? -11.141 0.037 23.592 1.00 98.50 114 GLN A O 1
ATOM 846 N N . VAL A 1 115 ? -11.278 0.666 21.443 1.00 98.56 115 VAL A N 1
ATOM 847 C CA . VAL A 1 115 ? -12.731 0.906 21.461 1.00 98.56 115 VAL A CA 1
ATOM 848 C C . VAL A 1 115 ? -13.496 -0.359 21.852 1.00 98.56 115 VAL A C 1
ATOM 850 O O . VAL A 1 115 ? -14.473 -0.292 22.596 1.00 98.56 115 VAL A O 1
ATOM 853 N N . ARG A 1 116 ? -13.054 -1.538 21.400 1.00 98.62 116 ARG A N 1
ATOM 854 C CA . ARG A 1 116 ? -13.646 -2.819 21.817 1.00 98.62 116 ARG A CA 1
ATOM 855 C C . ARG A 1 116 ? -13.461 -3.078 23.308 1.00 98.62 116 ARG A C 1
ATOM 857 O O . ARG A 1 116 ? -14.408 -3.518 23.959 1.00 98.62 116 ARG A O 1
ATOM 864 N N . ALA A 1 117 ? -12.272 -2.819 23.849 1.00 98.50 117 ALA A N 1
ATOM 865 C CA . ALA A 1 117 ? -12.007 -2.977 25.275 1.00 98.50 117 ALA A CA 1
ATOM 866 C C . ALA A 1 117 ? -12.875 -2.025 26.117 1.00 98.50 117 ALA A C 1
ATOM 868 O O . ALA A 1 117 ? -13.520 -2.467 27.069 1.00 98.50 117 ALA A O 1
ATOM 869 N N . GLU A 1 118 ? -12.963 -0.754 25.723 1.00 98.44 118 GLU A N 1
ATOM 870 C CA . GLU A 1 118 ? -13.808 0.248 26.381 1.00 98.44 118 GLU A CA 1
ATOM 871 C C . GLU A 1 118 ? -15.292 -0.118 26.319 1.00 98.44 118 GLU A C 1
ATOM 873 O O . GLU A 1 118 ? -15.989 -0.056 27.333 1.00 98.44 118 GLU A O 1
ATOM 878 N N . LEU A 1 119 ? -15.778 -0.560 25.156 1.00 98.56 119 LEU A N 1
ATOM 879 C CA . LEU A 1 119 ? -17.163 -0.991 24.992 1.00 98.56 119 LEU A CA 1
ATOM 880 C C . LEU A 1 119 ? -17.482 -2.184 25.899 1.00 98.56 119 LEU A C 1
ATOM 882 O O . LEU A 1 119 ? -18.522 -2.196 26.555 1.00 98.56 119 LEU A O 1
ATOM 886 N N . ASN A 1 120 ? -16.586 -3.167 25.980 1.00 98.50 120 ASN A N 1
ATOM 887 C CA . ASN A 1 120 ? -16.766 -4.317 26.862 1.00 98.50 120 ASN A CA 1
ATOM 888 C C . ASN A 1 120 ? -16.794 -3.902 28.339 1.00 98.50 120 ASN A C 1
ATOM 890 O O . ASN A 1 120 ? -17.655 -4.373 29.085 1.00 98.50 120 ASN A O 1
ATOM 894 N N . ALA A 1 121 ? -15.908 -2.990 28.750 1.00 98.44 121 ALA A N 1
ATOM 895 C CA . ALA A 1 121 ? -15.892 -2.447 30.105 1.00 98.44 121 ALA A CA 1
ATOM 896 C C . ALA A 1 121 ? -17.186 -1.680 30.429 1.00 98.44 121 ALA A C 1
ATOM 898 O O . ALA A 1 121 ? -17.785 -1.903 31.480 1.00 98.44 121 ALA A O 1
ATOM 899 N N . GLN A 1 122 ? -17.673 -0.847 29.505 1.00 98.38 122 GLN A N 1
ATOM 900 C CA . GLN A 1 122 ? -18.943 -0.126 29.641 1.00 98.38 122 GLN A CA 1
ATOM 901 C C . GLN A 1 122 ? -20.139 -1.077 29.747 1.00 98.38 122 GLN A C 1
ATOM 903 O O . GLN A 1 122 ? -21.012 -0.897 30.594 1.00 98.38 122 GLN A O 1
ATOM 908 N N . VAL A 1 123 ? -20.184 -2.123 28.918 1.00 98.56 123 VAL A N 1
ATOM 909 C CA . VAL A 1 123 ? -21.250 -3.135 28.966 1.00 98.56 123 VAL A CA 1
ATOM 910 C C . VAL A 1 123 ? -21.229 -3.888 30.298 1.00 98.56 123 VAL A C 1
ATOM 912 O O . VAL A 1 123 ? -22.290 -4.111 30.882 1.00 98.56 123 VAL A O 1
ATOM 915 N N . ALA A 1 124 ? -20.048 -4.263 30.794 1.00 98.31 124 ALA A N 1
ATOM 916 C CA . ALA A 1 124 ? -19.899 -4.915 32.093 1.00 98.31 124 ALA A CA 1
ATOM 917 C C . ALA A 1 124 ? -20.329 -3.992 33.245 1.00 98.31 124 ALA A C 1
ATOM 919 O O . ALA A 1 124 ? -21.145 -4.395 34.074 1.00 98.31 124 ALA A O 1
ATOM 920 N N . GLY A 1 125 ? -19.863 -2.739 33.245 1.00 98.38 125 GLY A N 1
ATOM 921 C CA . GLY A 1 125 ? -20.239 -1.734 34.239 1.00 98.38 125 GLY A CA 1
ATOM 922 C C . GLY A 1 125 ? -21.742 -1.458 34.248 1.00 98.38 125 GLY A C 1
ATOM 923 O O . GLY A 1 125 ? -22.357 -1.428 35.312 1.00 98.38 125 GLY A O 1
ATOM 924 N N . ARG A 1 126 ? -22.371 -1.359 33.069 1.00 98.50 126 ARG A N 1
ATOM 925 C CA . ARG A 1 126 ? -23.826 -1.201 32.957 1.00 98.50 126 ARG A CA 1
ATOM 926 C C . ARG A 1 126 ? -24.572 -2.392 33.554 1.00 98.50 126 ARG A C 1
ATOM 928 O O . ARG A 1 126 ? -25.500 -2.187 34.324 1.00 98.50 126 ARG A O 1
ATOM 935 N N . ARG A 1 127 ? -24.154 -3.625 33.249 1.00 98.31 127 ARG A N 1
ATOM 936 C CA . ARG A 1 127 ? -24.770 -4.835 33.824 1.00 98.31 127 ARG A CA 1
ATOM 937 C C . ARG A 1 127 ? -24.653 -4.872 35.346 1.00 98.31 127 ARG A C 1
ATOM 939 O O . ARG A 1 127 ? -25.613 -5.241 36.012 1.00 98.31 127 ARG A O 1
ATOM 946 N N . GLN A 1 128 ? -23.504 -4.476 35.890 1.00 98.12 128 GLN A N 1
ATOM 947 C CA . GLN A 1 128 ? -23.300 -4.405 37.336 1.00 98.12 128 GLN A CA 1
ATOM 948 C C . GLN A 1 128 ? -24.193 -3.336 37.980 1.00 98.12 128 GLN A C 1
ATOM 950 O O . GLN A 1 128 ? -24.815 -3.599 39.005 1.00 98.12 128 GLN A O 1
ATOM 955 N N . ALA A 1 129 ? -24.304 -2.156 37.365 1.00 98.00 129 ALA A N 1
ATOM 956 C CA . ALA A 1 129 ? -25.197 -1.101 37.837 1.00 98.00 129 ALA A CA 1
ATOM 957 C C . ALA A 1 129 ? -26.675 -1.526 37.774 1.00 98.00 129 ALA A C 1
ATOM 959 O O . ALA A 1 129 ? -27.417 -1.310 38.727 1.00 98.00 129 ALA A O 1
ATOM 960 N N . GLU A 1 130 ? -27.097 -2.179 36.686 1.00 98.19 130 GLU A N 1
ATOM 961 C CA . GLU A 1 130 ? -28.449 -2.734 36.539 1.00 98.19 130 GLU A CA 1
ATOM 962 C C . GLU A 1 130 ? -28.751 -3.796 37.611 1.00 98.19 130 GLU A C 1
ATOM 964 O O . GLU A 1 130 ? -29.853 -3.811 38.155 1.00 98.19 130 GLU A O 1
ATOM 969 N N . ALA A 1 131 ? -27.787 -4.663 37.940 1.00 97.19 131 ALA A N 1
ATOM 970 C CA . ALA A 1 131 ? -27.929 -5.640 39.020 1.00 97.19 131 ALA A CA 1
ATOM 971 C C . ALA A 1 131 ? -28.054 -4.958 40.392 1.00 97.19 131 ALA A C 1
ATOM 973 O O . ALA A 1 131 ? -29.012 -5.219 41.113 1.00 97.19 131 ALA A O 1
ATOM 974 N N . GLY A 1 132 ? -27.168 -4.008 40.710 1.00 97.00 132 GLY A N 1
ATOM 975 C CA . GLY A 1 132 ? -27.221 -3.284 41.984 1.00 97.00 132 GLY A CA 1
ATOM 976 C C . GLY A 1 132 ? -28.505 -2.464 42.170 1.00 97.00 132 GLY A C 1
ATOM 977 O O . GLY A 1 132 ? -29.025 -2.373 43.283 1.00 97.00 132 GLY A O 1
ATOM 978 N N . LEU A 1 133 ? -29.057 -1.906 41.084 1.00 97.94 133 LEU A N 1
ATOM 979 C CA . LEU A 1 133 ? -30.364 -1.242 41.114 1.00 97.94 133 LEU A CA 1
ATOM 980 C C . LEU A 1 133 ? -31.484 -2.223 41.470 1.00 97.94 133 LEU A C 1
ATOM 982 O O . LEU A 1 133 ? -32.297 -1.914 42.335 1.00 97.94 133 LEU A O 1
ATOM 986 N N . ARG A 1 134 ? -31.494 -3.421 40.870 1.00 97.25 134 ARG A N 1
ATOM 987 C CA . ARG A 1 134 ? -32.483 -4.464 41.192 1.00 97.25 134 ARG A CA 1
ATOM 988 C C . ARG A 1 134 ? -32.393 -4.909 42.648 1.00 97.25 134 ARG A C 1
ATOM 990 O O . ARG A 1 134 ? -33.430 -5.052 43.291 1.00 97.25 134 ARG A O 1
ATOM 997 N N . ASP A 1 135 ? -31.182 -5.085 43.168 1.00 95.94 135 ASP A N 1
ATOM 998 C CA . ASP A 1 135 ? -30.973 -5.477 44.565 1.00 95.94 135 ASP A CA 1
ATOM 999 C C . ASP A 1 135 ? -31.462 -4.385 45.527 1.00 95.94 135 ASP A C 1
ATOM 1001 O O . ASP A 1 135 ? -32.143 -4.667 46.515 1.00 95.94 135 ASP A O 1
ATOM 1005 N N . THR A 1 136 ? -31.178 -3.120 45.203 1.00 96.44 136 THR A N 1
ATOM 1006 C CA . THR A 1 136 ? -31.640 -1.963 45.983 1.00 96.44 136 THR A CA 1
ATOM 1007 C C . THR A 1 136 ? -33.162 -1.846 45.951 1.00 96.44 136 THR A C 1
ATOM 1009 O O . THR A 1 136 ? -33.784 -1.653 46.996 1.00 96.44 136 THR A O 1
ATOM 1012 N N . ASP A 1 137 ? -33.780 -2.001 44.780 1.00 96.94 137 ASP A N 1
ATOM 1013 C CA . ASP A 1 137 ? -35.236 -1.968 44.628 1.00 96.94 137 ASP A CA 1
ATOM 1014 C C . ASP A 1 137 ? -35.913 -3.096 45.419 1.00 96.94 137 ASP A C 1
ATOM 1016 O O . ASP A 1 137 ? -36.917 -2.858 46.099 1.00 96.94 137 ASP A O 1
ATOM 1020 N N . ALA A 1 138 ? -35.343 -4.305 45.398 1.00 94.88 138 ALA A N 1
ATOM 1021 C CA . ALA A 1 138 ? -35.824 -5.431 46.193 1.00 94.88 138 ALA A CA 1
ATOM 1022 C C . ALA A 1 138 ? -35.726 -5.142 47.701 1.00 94.88 138 ALA A C 1
ATOM 1024 O O . ALA A 1 138 ? -36.710 -5.311 48.427 1.00 94.88 138 ALA A O 1
ATOM 1025 N N . ALA A 1 139 ? -34.581 -4.632 48.165 1.00 93.12 139 ALA A N 1
ATOM 1026 C CA . ALA A 1 139 ? -34.384 -4.250 49.562 1.00 93.12 139 ALA A CA 1
ATOM 1027 C C . ALA A 1 139 ? -35.363 -3.147 50.000 1.00 93.12 139 ALA A C 1
ATOM 1029 O O . ALA A 1 139 ? -35.998 -3.257 51.050 1.00 93.12 139 ALA A O 1
ATOM 1030 N N . LEU A 1 140 ? -35.560 -2.113 49.176 1.00 96.12 140 LEU A N 1
ATOM 1031 C CA . LEU A 1 140 ? -36.530 -1.050 49.445 1.00 96.12 140 LEU A CA 1
ATOM 1032 C C . LEU A 1 140 ? -37.966 -1.578 49.496 1.00 96.12 140 LEU A C 1
ATOM 1034 O O . LEU A 1 140 ? -38.746 -1.127 50.335 1.00 96.12 140 LEU A O 1
ATOM 1038 N N . SER A 1 141 ? -38.326 -2.526 48.628 1.00 95.12 141 SER A N 1
ATOM 1039 C CA . SER A 1 141 ? -39.645 -3.162 48.657 1.00 95.12 141 SER A CA 1
ATOM 1040 C C . SER A 1 141 ? -39.881 -3.923 49.963 1.00 95.12 141 SER A C 1
ATOM 1042 O O . SER A 1 141 ? -40.956 -3.805 50.548 1.00 95.12 141 SER A O 1
ATOM 1044 N N . ILE A 1 142 ? -38.881 -4.665 50.445 1.00 92.50 142 ILE A N 1
ATOM 1045 C CA . ILE A 1 142 ? -38.945 -5.375 51.730 1.00 92.50 142 ILE A CA 1
ATOM 1046 C C . ILE A 1 142 ? -39.113 -4.374 52.878 1.00 92.50 142 ILE A C 1
ATOM 1048 O O . ILE A 1 142 ? -40.050 -4.500 53.665 1.00 92.50 142 ILE A O 1
ATOM 1052 N N . CYS A 1 143 ? -38.285 -3.325 52.926 1.00 92.12 143 CYS A N 1
ATOM 1053 C CA . CYS A 1 143 ? -38.385 -2.277 53.945 1.00 92.12 143 CYS A CA 1
ATOM 1054 C C . CYS A 1 143 ? -39.770 -1.612 53.960 1.00 92.12 143 CYS A C 1
ATOM 1056 O O . CYS A 1 143 ? -40.340 -1.386 55.024 1.00 92.12 143 CYS A O 1
ATOM 1058 N N . ARG A 1 144 ? -40.341 -1.313 52.784 1.00 93.94 144 ARG A N 1
ATOM 1059 C CA . ARG A 1 144 ? -41.697 -0.749 52.676 1.00 93.94 144 ARG A CA 1
ATOM 1060 C C . ARG A 1 144 ? -42.756 -1.702 53.227 1.00 93.94 144 ARG A C 1
ATOM 1062 O O . ARG A 1 144 ? -43.635 -1.247 53.953 1.00 93.94 144 ARG A O 1
ATOM 1069 N N . ASN A 1 145 ? -42.652 -2.996 52.926 1.00 93.50 145 ASN A N 1
ATOM 1070 C CA . ASN A 1 145 ? -43.576 -4.005 53.442 1.00 93.50 145 ASN A CA 1
ATOM 1071 C C . ASN A 1 145 ? -43.488 -4.131 54.968 1.00 93.50 145 ASN A C 1
ATOM 1073 O O . ASN A 1 145 ? -44.520 -4.116 55.631 1.00 93.50 145 ASN A O 1
ATOM 1077 N N . HIS A 1 146 ? -42.281 -4.190 55.535 1.00 89.56 146 HIS A N 1
ATOM 1078 C CA . HIS A 1 146 ? -42.085 -4.281 56.987 1.00 89.56 146 HIS A CA 1
ATOM 1079 C C . HIS A 1 146 ? -42.597 -3.027 57.702 1.00 89.56 146 HIS A C 1
ATOM 1081 O O . HIS A 1 146 ? -43.300 -3.124 58.705 1.00 89.56 146 HIS A O 1
ATOM 1087 N N . ASN A 1 147 ? -42.333 -1.843 57.144 1.00 92.00 147 ASN A N 1
ATOM 1088 C CA . ASN A 1 147 ? -42.876 -0.594 57.675 1.00 92.00 147 ASN A CA 1
ATOM 1089 C C . ASN A 1 147 ? -44.412 -0.594 57.663 1.00 92.00 147 ASN A C 1
ATOM 1091 O O . ASN A 1 147 ? -45.025 -0.172 58.639 1.00 92.00 147 ASN A O 1
ATOM 1095 N N . ALA A 1 148 ? -45.040 -1.090 56.592 1.00 92.00 148 ALA A N 1
ATOM 1096 C CA . ALA A 1 148 ? -46.495 -1.210 56.525 1.00 92.00 148 ALA A CA 1
ATOM 1097 C C . ALA A 1 148 ? -47.046 -2.204 57.566 1.00 92.00 148 ALA A C 1
ATOM 1099 O O . ALA A 1 148 ? -48.048 -1.909 58.212 1.00 92.00 148 ALA A O 1
ATOM 1100 N N . GLN A 1 149 ? -46.374 -3.343 57.774 1.00 90.50 149 GLN A N 1
ATOM 1101 C CA . GLN A 1 149 ? -46.744 -4.319 58.806 1.00 90.50 149 GLN A CA 1
ATOM 1102 C C . GLN A 1 149 ? -46.625 -3.738 60.220 1.00 90.50 149 GLN A C 1
ATOM 1104 O O . GLN A 1 149 ? -47.521 -3.938 61.035 1.00 90.50 149 GLN A O 1
ATOM 1109 N N . LEU A 1 150 ? -45.559 -2.981 60.504 1.00 90.25 150 LEU A N 1
ATOM 1110 C CA . LEU A 1 150 ? -45.379 -2.308 61.793 1.00 90.25 150 LEU A CA 1
ATOM 1111 C C . LEU A 1 150 ? -46.483 -1.283 62.060 1.00 90.25 150 LEU A C 1
ATOM 1113 O O . LEU A 1 150 ? -47.029 -1.265 63.159 1.00 90.25 150 LEU A O 1
ATOM 1117 N N . VAL A 1 151 ? -46.830 -0.456 61.067 1.00 90.06 151 VAL A N 1
ATOM 1118 C CA . VAL A 1 151 ? -47.940 0.504 61.193 1.00 90.06 151 VAL A CA 1
ATOM 1119 C C . VAL A 1 151 ? -49.251 -0.233 61.466 1.00 90.06 151 VAL A C 1
ATOM 1121 O O . VAL A 1 151 ? -49.924 0.091 62.438 1.00 90.06 151 VAL A O 1
ATOM 1124 N N . GLY A 1 152 ? -49.556 -1.284 60.698 1.00 88.94 152 GLY A N 1
ATOM 1125 C CA . GLY A 1 152 ? -50.752 -2.099 60.927 1.00 88.94 152 GLY A CA 1
ATOM 1126 C C . GLY A 1 152 ? -50.788 -2.737 62.320 1.00 88.94 152 GLY A C 1
ATOM 1127 O O . GLY A 1 152 ? -51.820 -2.717 62.981 1.00 88.94 152 GLY A O 1
ATOM 1128 N N . ALA A 1 153 ? -49.655 -3.237 62.820 1.00 85.81 153 ALA A N 1
ATOM 1129 C CA . ALA A 1 153 ? -49.568 -3.789 64.171 1.00 85.81 153 ALA A CA 1
ATOM 1130 C C . ALA A 1 153 ? -49.794 -2.727 65.265 1.00 85.81 153 ALA A C 1
ATOM 1132 O O . ALA A 1 153 ? -50.368 -3.045 66.308 1.00 85.81 153 ALA A O 1
ATOM 1133 N N . VAL A 1 154 ? -49.352 -1.483 65.047 1.00 86.31 154 VAL A N 1
ATOM 1134 C CA . VAL A 1 154 ? -49.602 -0.359 65.964 1.00 86.31 154 VAL A CA 1
ATOM 1135 C C . VAL A 1 154 ? -51.075 0.049 65.946 1.00 86.31 154 VAL A C 1
ATOM 1137 O O . VAL A 1 154 ? -51.650 0.227 67.020 1.00 86.31 154 VAL A O 1
ATOM 1140 N N . ASP A 1 155 ? -51.690 0.155 64.768 1.00 87.00 155 ASP A N 1
ATOM 1141 C CA . ASP A 1 155 ? -53.110 0.498 64.628 1.00 87.00 155 ASP A CA 1
ATOM 1142 C C . ASP A 1 155 ? -54.000 -0.562 65.295 1.00 87.00 155 ASP A C 1
ATOM 1144 O O . ASP A 1 155 ? -54.834 -0.234 66.141 1.00 87.00 155 ASP A O 1
ATOM 1148 N N . ASP A 1 156 ? -53.731 -1.844 65.029 1.00 85.06 156 ASP A N 1
ATOM 1149 C CA . ASP A 1 156 ? -54.402 -2.973 65.680 1.00 85.06 156 ASP A CA 1
ATOM 1150 C C . ASP A 1 156 ? -54.284 -2.894 67.222 1.00 85.06 156 ASP A C 1
ATOM 1152 O O . ASP A 1 156 ? -55.248 -3.149 67.957 1.00 85.06 156 ASP A O 1
ATOM 1156 N N . LEU A 1 157 ? -53.099 -2.540 67.745 1.00 85.00 157 LEU A N 1
ATOM 1157 C CA . LEU A 1 157 ? -52.855 -2.407 69.186 1.00 85.00 157 LEU A CA 1
ATOM 1158 C C . LEU A 1 157 ? -53.654 -1.247 69.793 1.00 85.00 157 LEU A C 1
ATOM 1160 O O . LEU A 1 157 ? -54.215 -1.399 70.884 1.00 85.00 157 LEU A O 1
ATOM 1164 N N . LEU A 1 158 ? -53.709 -0.104 69.106 1.00 83.25 158 LEU A N 1
ATOM 1165 C CA . LEU A 1 158 ? -54.497 1.056 69.524 1.00 83.25 158 LEU A CA 1
ATOM 1166 C C . LEU A 1 158 ? -55.992 0.722 69.559 1.00 83.25 158 LEU A C 1
ATOM 1168 O O . LEU A 1 158 ? -56.657 1.050 70.545 1.00 83.25 158 LEU A O 1
ATOM 1172 N N . ASP A 1 159 ? -56.503 0.016 68.552 1.00 84.19 159 ASP A N 1
ATOM 1173 C CA . ASP A 1 159 ? -57.893 -0.444 68.508 1.00 84.19 159 ASP A CA 1
ATOM 1174 C C . ASP A 1 159 ? -58.198 -1.435 69.636 1.00 84.19 159 ASP A C 1
ATOM 1176 O O . ASP A 1 159 ? -59.222 -1.326 70.317 1.00 84.19 159 ASP A O 1
ATOM 1180 N N . ALA A 1 160 ? -57.299 -2.387 69.901 1.00 81.44 160 ALA A N 1
ATOM 1181 C CA . ALA A 1 160 ? -57.448 -3.319 71.016 1.00 81.44 160 ALA A CA 1
ATOM 1182 C C . ALA A 1 160 ? -57.473 -2.593 72.374 1.00 81.44 160 ALA A C 1
ATOM 1184 O O . ALA A 1 160 ? -58.259 -2.956 73.252 1.00 81.44 160 ALA A O 1
ATOM 1185 N N . TYR A 1 161 ? -56.657 -1.549 72.548 1.00 80.25 161 TYR A N 1
ATOM 1186 C CA . TYR A 1 161 ? -56.638 -0.730 73.762 1.00 80.25 161 TYR A CA 1
ATOM 1187 C C . TYR A 1 161 ? -57.916 0.108 73.929 1.00 80.25 161 TYR A C 1
ATOM 1189 O O . TYR A 1 161 ? -58.486 0.140 75.021 1.00 80.25 161 TYR A O 1
ATOM 1197 N N . GLN A 1 162 ? -58.410 0.736 72.856 1.00 78.38 162 GLN A N 1
ATOM 1198 C CA . GLN A 1 162 ? -59.676 1.481 72.873 1.00 78.38 162 GLN A CA 1
ATOM 1199 C C . GLN A 1 162 ? -60.859 0.570 73.220 1.00 78.38 162 GLN A C 1
ATOM 1201 O O . GLN A 1 162 ? -61.641 0.882 74.119 1.00 78.38 162 GLN A O 1
ATOM 1206 N N . ASN A 1 163 ? -60.952 -0.594 72.570 1.00 76.12 163 ASN A N 1
ATOM 1207 C CA . ASN A 1 163 ? -61.996 -1.580 72.846 1.00 76.12 163 ASN A CA 1
ATOM 1208 C C . ASN A 1 163 ? -61.896 -2.134 74.273 1.00 76.12 163 ASN A C 1
ATOM 1210 O O . ASN A 1 163 ? -62.920 -2.320 74.929 1.00 76.12 163 ASN A O 1
ATOM 1214 N N . LYS A 1 164 ? -60.681 -2.343 74.801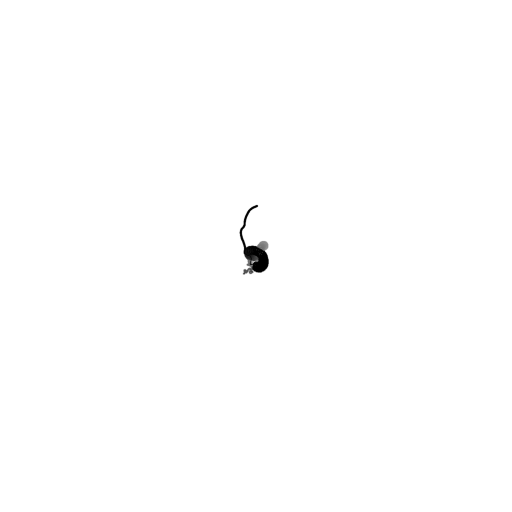 1.00 69.81 164 LYS A N 1
ATOM 1215 C CA . LYS A 1 164 ? -60.484 -2.708 76.210 1.00 69.81 164 LYS A CA 1
ATOM 1216 C C . LYS A 1 164 ? -61.097 -1.667 77.145 1.00 69.81 164 LYS A C 1
ATOM 1218 O O . LYS A 1 164 ? -61.788 -2.066 78.066 1.00 69.81 164 LYS A O 1
ATOM 1223 N N . GLY A 1 165 ? -60.921 -0.368 76.891 1.00 64.81 165 GLY A N 1
ATOM 1224 C CA . GLY A 1 165 ? -61.555 0.691 77.688 1.00 64.81 165 GLY A CA 1
ATOM 1225 C C . GLY A 1 165 ? -63.087 0.604 77.712 1.00 64.81 165 GLY A C 1
ATOM 1226 O O . GLY A 1 165 ? -63.698 0.858 78.745 1.00 64.81 165 GLY A O 1
ATOM 1227 N N . VAL A 1 166 ? -63.709 0.171 76.610 1.00 59.75 166 VAL A N 1
ATOM 1228 C CA . VAL A 1 166 ? -65.164 -0.051 76.522 1.00 59.75 166 VAL A CA 1
ATOM 1229 C C . VAL A 1 166 ? -65.598 -1.295 77.312 1.00 59.75 166 VAL A C 1
ATOM 1231 O O . VAL A 1 166 ? -66.614 -1.257 78.003 1.00 59.75 166 VAL A O 1
ATOM 1234 N N . PHE A 1 167 ? -64.831 -2.389 77.246 1.00 58.56 167 PHE A N 1
ATOM 1235 C CA . PHE A 1 167 ? -65.125 -3.627 77.983 1.00 58.56 167 PHE A CA 1
ATOM 1236 C C . PHE A 1 167 ? -64.768 -3.556 79.479 1.00 58.56 167 PHE A C 1
ATOM 1238 O O . PHE A 1 167 ? -65.497 -4.123 80.288 1.00 58.56 167 PHE A O 1
ATOM 1245 N N . ASP A 1 168 ? -63.703 -2.848 79.862 1.00 60.22 168 ASP A N 1
ATOM 1246 C CA . ASP A 1 168 ? -63.320 -2.606 81.262 1.00 60.22 168 ASP A CA 1
ATOM 1247 C C . ASP A 1 168 ? -64.312 -1.649 81.940 1.00 60.22 168 ASP A C 1
ATOM 1249 O O . ASP A 1 168 ? -64.680 -1.886 83.088 1.00 60.22 168 ASP A O 1
ATOM 1253 N N . ALA A 1 169 ? -64.845 -0.646 81.224 1.00 55.22 169 ALA A N 1
ATOM 1254 C CA . ALA A 1 169 ? -65.942 0.195 81.723 1.00 55.22 169 ALA A CA 1
ATOM 1255 C C . ALA A 1 169 ? -67.251 -0.591 81.958 1.00 55.22 169 ALA A C 1
ATOM 1257 O O . ALA A 1 169 ? -68.099 -0.168 82.738 1.00 55.22 169 ALA A O 1
ATOM 1258 N N . LEU A 1 170 ? -67.421 -1.748 81.307 1.00 53.47 170 LEU A N 1
ATOM 1259 C CA . LEU A 1 170 ? -68.526 -2.684 81.553 1.00 53.47 170 LEU A CA 1
ATOM 1260 C C . LEU A 1 170 ? -68.190 -3.750 82.619 1.00 53.47 170 LEU A C 1
ATOM 1262 O O . LEU A 1 170 ? -69.091 -4.456 83.068 1.00 53.47 170 LEU A O 1
ATOM 1266 N N . GLY A 1 171 ? -66.917 -3.886 83.015 1.00 57.69 171 GLY A N 1
ATOM 1267 C CA . GLY A 1 171 ? -66.375 -5.003 83.799 1.00 57.69 171 GLY A CA 1
ATOM 1268 C C . GLY A 1 171 ? -65.706 -4.620 85.122 1.00 57.69 171 GLY A C 1
ATOM 1269 O O . GLY A 1 171 ? -65.005 -5.453 85.694 1.00 57.69 171 GLY A O 1
ATOM 1270 N N . GLU A 1 172 ? -65.930 -3.405 85.625 1.00 48.56 172 GLU A N 1
ATOM 1271 C CA . GLU A 1 172 ? -65.330 -2.775 86.823 1.00 48.56 172 GLU A CA 1
ATOM 1272 C C . GLU A 1 172 ? -65.516 -3.543 88.164 1.00 48.56 172 GLU A C 1
ATOM 1274 O O . GLU A 1 172 ? -65.242 -3.013 89.238 1.00 48.56 172 GLU A O 1
ATOM 1279 N N . GLY A 1 173 ? -65.980 -4.799 88.139 1.00 54.50 173 GLY A N 1
ATOM 1280 C CA . GLY A 1 173 ? -66.544 -5.496 89.292 1.00 54.50 173 GLY A CA 1
ATOM 1281 C C . GLY A 1 173 ? -65.878 -6.778 89.800 1.00 54.50 173 GLY A C 1
ATOM 1282 O O . GLY A 1 173 ? -66.307 -7.218 90.860 1.00 54.50 173 GLY A O 1
ATOM 1283 N N . GLU A 1 174 ? -64.886 -7.413 89.156 1.00 53.53 174 GLU A N 1
ATOM 1284 C CA . GLU A 1 174 ? -64.434 -8.744 89.637 1.00 53.53 174 GLU A CA 1
ATOM 1285 C C . GLU A 1 174 ? -62.911 -8.945 89.807 1.00 53.53 174 GLU A C 1
ATOM 1287 O O . GLU A 1 174 ? -62.210 -9.318 88.865 1.00 53.53 174 GLU A O 1
ATOM 1292 N N . PRO A 1 175 ? -62.392 -8.821 91.049 1.00 57.34 175 PRO A N 1
ATOM 1293 C CA . PRO A 1 175 ? -60.985 -9.067 91.382 1.00 57.34 175 PRO A CA 1
ATOM 1294 C C . PRO A 1 175 ? -60.591 -10.550 91.588 1.00 57.34 175 PRO A C 1
ATOM 1296 O O . PRO A 1 175 ? -59.426 -10.817 91.879 1.00 57.34 175 PRO A O 1
ATOM 1299 N N . PHE A 1 176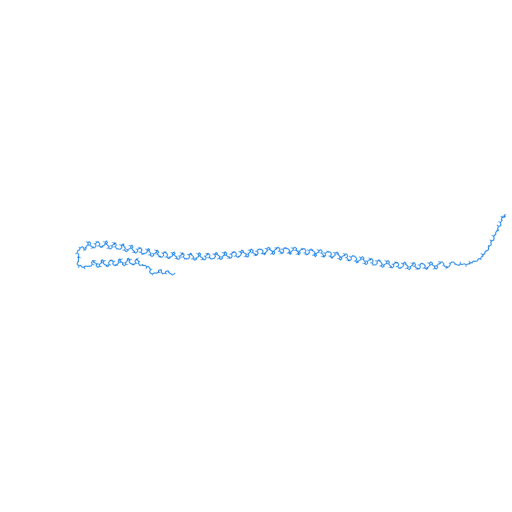 ? -61.494 -11.533 91.441 1.00 55.56 176 PHE A N 1
ATOM 1300 C CA . PHE A 1 176 ? -61.248 -12.913 91.915 1.00 55.56 176 PHE A CA 1
ATOM 1301 C C . PHE A 1 176 ? -60.918 -13.987 90.854 1.00 55.56 176 PHE A C 1
ATOM 1303 O O . PHE A 1 176 ? -60.414 -15.043 91.229 1.00 55.56 176 PHE A O 1
ATOM 1310 N N . THR A 1 177 ? -61.129 -13.768 89.548 1.00 64.31 177 THR A N 1
ATOM 1311 C CA . THR A 1 177 ? -61.003 -14.855 88.540 1.00 64.31 177 THR A CA 1
ATOM 1312 C C . THR A 1 177 ? -59.684 -14.886 87.758 1.00 64.31 177 THR A C 1
ATOM 1314 O O . THR A 1 177 ? -59.382 -15.885 87.110 1.00 64.31 177 THR A O 1
ATOM 1317 N N . GLY A 1 178 ? -58.870 -13.823 87.780 1.00 63.03 178 GLY A N 1
ATOM 1318 C CA . GLY A 1 178 ? -57.572 -13.770 87.077 1.00 63.03 178 GLY A CA 1
ATOM 1319 C C . GLY A 1 178 ? -57.633 -13.820 85.536 1.00 63.03 178 GLY A C 1
ATOM 1320 O O . GLY A 1 178 ? -56.600 -13.673 84.882 1.00 63.03 178 GLY A O 1
ATOM 1321 N N . ILE A 1 179 ? -58.824 -13.965 84.942 1.00 67.75 179 ILE A N 1
ATOM 1322 C CA . ILE A 1 179 ? -59.056 -14.115 83.493 1.00 67.75 179 ILE A CA 1
ATOM 1323 C C . ILE A 1 179 ? -58.566 -12.886 82.709 1.00 67.75 179 ILE A C 1
ATOM 1325 O O . ILE A 1 179 ? -57.986 -13.027 81.632 1.00 67.75 179 ILE A O 1
ATOM 1329 N N . GLY A 1 180 ? -58.739 -11.680 83.261 1.00 65.19 180 GLY A N 1
ATOM 1330 C CA . GLY A 1 180 ? -58.264 -10.438 82.642 1.00 65.19 180 GLY A CA 1
ATOM 1331 C C . GLY A 1 180 ? -56.739 -10.370 82.495 1.00 65.19 180 GLY A C 1
ATOM 1332 O O . GLY A 1 180 ? -56.247 -9.879 81.481 1.00 65.19 180 GLY A O 1
ATOM 1333 N N . ARG A 1 181 ? -55.984 -10.932 83.454 1.00 68.56 181 ARG A N 1
ATOM 1334 C CA . ARG A 1 181 ? -54.513 -10.985 83.398 1.00 68.56 181 ARG A CA 1
ATOM 1335 C C . ARG A 1 181 ? -54.031 -11.886 82.261 1.00 68.56 181 ARG A C 1
ATOM 1337 O O . ARG A 1 181 ? -53.219 -11.446 81.460 1.00 68.56 181 ARG A O 1
ATOM 1344 N N . VAL A 1 182 ? -54.590 -13.092 82.141 1.00 75.56 182 VAL A N 1
ATOM 1345 C CA . VAL A 1 182 ? -54.238 -14.039 81.063 1.00 75.56 182 VAL A CA 1
ATOM 1346 C C . VAL A 1 182 ? -54.595 -13.467 79.687 1.00 75.56 182 VAL A C 1
ATOM 1348 O O . VAL A 1 182 ? -53.832 -13.593 78.734 1.00 75.56 182 VAL A O 1
ATOM 1351 N N . ARG A 1 183 ? -55.742 -12.783 79.572 1.00 71.38 183 ARG A N 1
ATOM 1352 C CA . ARG A 1 183 ? -56.153 -12.133 78.319 1.00 71.38 183 ARG A CA 1
ATOM 1353 C C . ARG A 1 183 ? -55.196 -10.999 77.922 1.00 71.38 183 ARG A C 1
ATOM 1355 O O . ARG A 1 183 ? -54.904 -10.851 76.740 1.00 71.38 183 ARG A O 1
ATOM 1362 N N . LEU A 1 184 ? -54.686 -10.237 78.893 1.00 70.31 184 LEU A N 1
ATOM 1363 C CA . LEU A 1 184 ? -53.678 -9.198 78.667 1.00 70.31 184 LEU A CA 1
ATOM 1364 C C . LEU A 1 184 ? -52.314 -9.787 78.274 1.00 70.31 184 LEU A C 1
ATOM 1366 O O . LEU A 1 184 ? -51.676 -9.264 77.366 1.00 70.31 184 LEU A O 1
ATOM 1370 N N . GLU A 1 185 ? -51.882 -10.866 78.929 1.00 75.69 185 GLU A N 1
ATOM 1371 C CA . GLU A 1 185 ? -50.634 -11.573 78.607 1.00 75.69 185 GLU A CA 1
ATOM 1372 C C . GLU A 1 185 ? -50.660 -12.130 77.174 1.00 75.69 185 GLU A C 1
ATOM 1374 O O . GLU A 1 185 ? -49.751 -11.830 76.403 1.00 75.69 185 GLU A O 1
ATOM 1379 N N . ASN A 1 186 ? -51.742 -12.809 76.771 1.00 78.56 186 ASN A N 1
ATOM 1380 C CA . ASN A 1 186 ? -51.917 -13.308 75.399 1.00 78.56 186 ASN A CA 1
ATOM 1381 C C . ASN A 1 186 ? -51.944 -12.178 74.356 1.00 78.56 186 ASN A C 1
ATOM 1383 O O . ASN A 1 186 ? -51.408 -12.323 73.257 1.00 78.56 186 ASN A O 1
ATOM 1387 N N . LEU A 1 187 ? -52.566 -11.039 74.687 1.00 78.12 187 LEU A N 1
ATOM 1388 C CA . LEU A 1 187 ? -52.587 -9.868 73.810 1.00 78.12 187 LEU A CA 1
ATOM 1389 C C . LEU A 1 187 ? -51.173 -9.296 73.632 1.00 78.12 187 LEU A C 1
ATOM 1391 O O . LEU A 1 187 ? -50.755 -9.016 72.511 1.00 78.12 187 LEU A O 1
ATOM 1395 N N . LEU A 1 188 ? -50.421 -9.162 74.728 1.00 78.19 188 LEU A N 1
ATOM 1396 C CA . LEU A 1 188 ? -49.039 -8.685 74.708 1.00 78.19 188 LEU A CA 1
ATOM 1397 C C . LEU A 1 188 ? -48.133 -9.620 73.896 1.00 78.19 188 LEU A C 1
ATOM 1399 O O . LEU A 1 188 ? -47.282 -9.145 73.148 1.00 78.19 188 LEU A O 1
ATOM 1403 N N . GLU A 1 189 ? -48.316 -10.932 74.034 1.00 82.06 189 GLU A N 1
ATOM 1404 C CA . GLU A 1 189 ? -47.583 -11.944 73.271 1.00 82.06 189 GLU A CA 1
ATOM 1405 C C . GLU A 1 189 ? -47.908 -11.862 71.774 1.00 82.06 189 GLU A C 1
ATOM 1407 O O . GLU A 1 189 ? -46.994 -11.740 70.965 1.00 82.06 189 GLU A O 1
ATOM 1412 N N . THR A 1 190 ? -49.190 -11.741 71.413 1.00 83.06 190 THR A N 1
ATOM 1413 C CA . THR A 1 190 ? -49.633 -11.571 70.015 1.00 83.06 190 THR A CA 1
ATOM 1414 C C . THR A 1 190 ? -48.981 -10.356 69.345 1.00 83.06 190 THR A C 1
ATOM 1416 O O . THR A 1 190 ? -48.502 -10.445 68.216 1.00 83.06 190 THR A O 1
ATOM 1419 N N . TYR A 1 191 ? -48.929 -9.204 70.024 1.00 80.50 191 TYR A N 1
ATOM 1420 C CA . TYR A 1 191 ? -48.291 -8.008 69.459 1.00 80.50 191 TYR A CA 1
ATOM 1421 C C . TYR A 1 191 ? -46.766 -8.079 69.467 1.00 80.50 191 TYR A C 1
ATOM 1423 O O . TYR A 1 191 ? -46.134 -7.552 68.553 1.00 80.50 191 TYR A O 1
ATOM 1431 N N . ARG A 1 192 ? -46.158 -8.754 70.450 1.00 81.94 192 ARG A N 1
ATOM 1432 C CA . ARG A 1 192 ? -44.721 -9.055 70.414 1.00 81.94 192 ARG A CA 1
ATOM 1433 C C . ARG A 1 192 ? -44.370 -9.912 69.206 1.00 81.94 192 ARG A C 1
ATOM 1435 O O . ARG A 1 192 ? -43.349 -9.639 68.583 1.00 81.94 192 ARG A O 1
ATOM 1442 N N . ASP A 1 193 ? -45.205 -10.886 68.866 1.00 83.69 193 ASP A N 1
ATOM 1443 C CA . ASP A 1 193 ? -44.996 -11.738 67.700 1.00 83.69 193 ASP A CA 1
ATOM 1444 C C . ASP A 1 193 ? -45.191 -10.961 66.391 1.00 83.69 193 ASP A C 1
ATOM 1446 O O . ASP A 1 193 ? -44.310 -11.022 65.540 1.00 83.69 193 ASP A O 1
ATOM 1450 N N . LYS A 1 194 ? -46.230 -10.119 66.268 1.00 82.69 194 LYS A N 1
ATOM 1451 C CA . LYS A 1 194 ? -46.416 -9.224 65.102 1.00 82.69 194 LYS A CA 1
ATOM 1452 C C . LYS A 1 194 ? -45.235 -8.271 64.883 1.00 82.69 194 LYS A C 1
ATOM 1454 O O . LYS A 1 194 ? -44.775 -8.084 63.759 1.00 82.69 194 LYS A O 1
ATOM 1459 N N . VAL A 1 195 ? -44.726 -7.655 65.954 1.00 82.75 195 VAL A N 1
ATOM 1460 C CA . VAL A 1 195 ? -43.545 -6.779 65.875 1.00 82.75 195 VAL A CA 1
ATOM 1461 C C . VAL A 1 195 ? -42.299 -7.588 65.524 1.00 82.75 195 VAL A C 1
ATOM 1463 O O . VAL A 1 195 ? -41.491 -7.126 64.721 1.00 82.75 195 VAL A O 1
ATOM 1466 N N . ARG A 1 19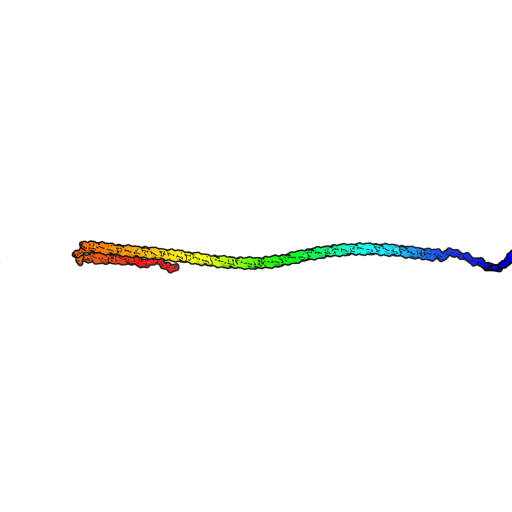6 ? -42.131 -8.791 66.090 1.00 83.81 196 ARG A N 1
ATOM 1467 C CA . ARG A 1 196 ? -40.999 -9.672 65.775 1.00 83.81 196 ARG A CA 1
ATOM 1468 C C . ARG A 1 196 ? -41.012 -10.069 64.302 1.00 83.81 196 ARG A C 1
ATOM 1470 O O . ARG A 1 196 ? -39.998 -9.865 63.649 1.00 83.81 196 ARG A O 1
ATOM 1477 N N . GLU A 1 197 ? -42.148 -10.520 63.778 1.00 83.69 197 GLU A N 1
ATOM 1478 C CA . GLU A 1 197 ? -42.336 -10.866 62.363 1.00 83.69 197 GLU A CA 1
ATOM 1479 C C . GLU A 1 197 ? -41.959 -9.696 61.441 1.00 83.69 197 GLU A C 1
ATOM 1481 O O . GLU A 1 197 ? -41.172 -9.864 60.514 1.00 83.69 197 GLU A O 1
ATOM 1486 N N . ALA A 1 198 ? -42.403 -8.477 61.760 1.00 81.19 198 ALA A N 1
ATOM 1487 C CA . ALA A 1 198 ? -42.068 -7.293 60.971 1.00 81.19 198 ALA A CA 1
ATOM 1488 C C . ALA A 1 198 ? -40.610 -6.802 61.146 1.00 81.19 198 ALA A C 1
ATOM 1490 O O . ALA A 1 198 ? -40.123 -5.993 60.353 1.00 81.19 198 ALA A O 1
ATOM 1491 N N . THR A 1 199 ? -39.895 -7.265 62.178 1.00 79.44 199 THR A N 1
ATOM 1492 C CA . THR A 1 199 ? -38.495 -6.885 62.462 1.00 79.44 199 THR A CA 1
ATOM 1493 C C . THR A 1 199 ? -37.495 -7.962 62.033 1.00 79.44 199 THR A C 1
ATOM 1495 O O . THR A 1 199 ? -36.294 -7.691 61.978 1.00 79.44 199 THR A O 1
ATOM 1498 N N . GLU A 1 200 ? -37.948 -9.181 61.732 1.00 73.75 200 GLU A N 1
ATOM 1499 C CA . GLU A 1 200 ? -37.052 -10.276 61.375 1.00 73.75 200 GLU A CA 1
ATOM 1500 C C . GLU A 1 200 ? -36.254 -9.944 60.101 1.00 73.75 200 GLU A C 1
ATOM 1502 O O . GLU A 1 200 ? -36.825 -9.561 59.076 1.00 73.75 200 GLU A O 1
ATOM 1507 N N . PRO A 1 201 ? -34.913 -10.055 60.137 1.00 58.16 201 PRO A N 1
ATOM 1508 C CA . PRO A 1 201 ? -34.099 -9.833 58.956 1.00 58.16 201 PRO A CA 1
ATOM 1509 C C . PRO A 1 201 ? -34.343 -10.968 57.961 1.00 58.16 201 PRO A C 1
ATOM 1511 O O . PRO A 1 201 ? -34.317 -12.143 58.325 1.00 58.16 201 PRO A O 1
ATOM 1514 N N . VAL A 1 202 ? -34.534 -10.622 56.687 1.00 56.34 202 VAL A N 1
ATOM 1515 C CA . VAL A 1 202 ? -34.692 -11.612 55.617 1.00 56.34 202 VAL A CA 1
ATOM 1516 C C . VAL A 1 202 ? -33.435 -12.482 55.550 1.00 56.34 202 VAL A C 1
ATOM 1518 O O . VAL A 1 202 ? -32.381 -12.058 55.068 1.00 56.34 202 VAL A O 1
ATOM 1521 N N . ALA A 1 203 ? -33.549 -13.722 56.020 1.00 49.69 203 ALA A N 1
ATOM 1522 C CA . ALA A 1 203 ? -32.568 -14.773 55.801 1.00 49.69 203 ALA A CA 1
ATOM 1523 C C . ALA A 1 203 ? -32.568 -15.142 54.305 1.00 49.69 203 ALA A C 1
ATOM 1525 O O . ALA A 1 203 ? -33.253 -16.068 53.883 1.00 49.69 203 ALA A O 1
ATOM 1526 N N . GLY A 1 204 ? -31.859 -14.373 53.475 1.00 47.59 204 GLY A N 1
ATOM 1527 C CA . GLY A 1 204 ? -31.834 -14.638 52.030 1.00 47.59 204 GLY A CA 1
ATOM 1528 C C . GLY A 1 204 ? -30.923 -13.773 51.159 1.00 47.59 204 GLY A C 1
ATOM 1529 O O . GLY A 1 204 ? -30.753 -14.094 49.990 1.00 47.59 204 GLY A O 1
ATOM 1530 N N . GLY A 1 205 ? -30.299 -12.719 51.688 1.00 40.91 205 GLY A N 1
ATOM 1531 C CA . GLY A 1 205 ? -29.350 -11.885 50.939 1.00 40.91 205 GLY A CA 1
ATOM 1532 C C . GLY A 1 205 ? -27.892 -12.288 51.158 1.00 40.91 205 GLY A C 1
ATOM 1533 O O . GLY A 1 205 ? -27.098 -11.461 51.598 1.00 40.91 205 GLY A O 1
ATOM 1534 N N . ALA A 1 206 ? -27.529 -13.552 50.925 1.00 37.19 206 ALA A N 1
ATOM 1535 C CA . ALA A 1 206 ? -26.120 -13.941 50.885 1.00 37.19 206 ALA A CA 1
ATOM 1536 C C . ALA A 1 206 ? -25.509 -13.435 49.572 1.00 37.19 206 ALA A C 1
ATOM 1538 O O . ALA A 1 206 ? -25.622 -14.071 48.528 1.00 37.19 206 ALA A O 1
ATOM 1539 N N . VAL A 1 207 ? -24.890 -12.261 49.655 1.00 40.91 207 VAL A N 1
ATOM 1540 C CA . VAL A 1 207 ? -23.980 -11.714 48.648 1.00 40.91 207 VAL A CA 1
ATOM 1541 C C . VAL A 1 207 ? -22.779 -12.665 48.534 1.00 40.91 207 VAL A C 1
ATOM 1543 O O . VAL A 1 207 ? -21.990 -12.775 49.475 1.00 40.91 207 VAL A O 1
ATOM 1546 N N . GLN A 1 208 ? -22.674 -13.376 47.409 1.00 35.19 208 GLN A N 1
ATOM 1547 C CA . GLN A 1 208 ? -21.416 -13.903 46.864 1.00 35.19 208 GLN A CA 1
ATOM 1548 C C . GLN A 1 208 ? -21.081 -13.124 45.599 1.00 35.19 208 GLN A C 1
ATOM 1550 O O . GLN A 1 208 ? -22.024 -12.862 44.818 1.00 35.19 208 GLN A O 1
#

Foldseek 3Di:
DDDDDDDDDDDDDDDDPDPPVVVVVVVVVVVVVVVVVVVVVVVVVVVVVVVVVVVVVVVVVVVVVVVVVVVVVVVVVVVVVVVVVVVVVVVVVVVVVVVVVVVVVVVVVVVVVVVVVVVVVVVVVVVVVVVVVVVVVVVVVLLVVLVVLLVVLVVVVVVVVVVVVVVCVVVVDDPPPCPVVVVVVVNVVVSVVSNCVSPDDPPPPPDD

Sequence (208 aa):
MLRHALLAVCIGVLMPPALAQSSADAQLRQLRLQVRQAMQAARDAQQAAEAAKADAEAARAENADLQAKLGEAAGRRDAAAASASRLSEDKRALEVELAERTRTQAETQALLDQVRAELNAQVAGRRQAEAGLRDTDAALSICRNHNAQLVGAVDDLLDAYQNKGVFDALGEGEPFTGIGRVRLENLLETYRDKVREATEPVAGGAVQ

Radius of gyration: 79.2 Å; chains: 1; bounding box: 159×53×219 Å

pLDDT: mean 83.14, std 19.3, range [35.19, 98.69]